Protein AF-A0AAW9BDU0-F1 (afdb_monomer)

Sequence (180 aa):
MISYASYRASVAYLIKLLKSWKCKIYLSFRSLIIICNVFFSLGLVNFNPAMSGEVLTVPMDISNWSFKGNKFECNLMHSKVPMGKFYFRAEPNNQILFISDIRNEGNKWQGVTLISQNAPWDKELYRKVESSLTVTKPSRRFVFRKGAPSLMKAIAGGSWITLVLEGKDASALSEVRIPT

Nearest PDB structures (foldseek):
  2n80-assembly1_B  TM=2.367E-01  e=2.810E-02  Homo sapiens
  1gdf-assembly1_A  TM=2.999E-01  e=1.370E-01  Bos taurus
  1ft3-assembly2_B  TM=2.712E-01  e=9.871E-02  Homo sapiens
  1qvy-assembly3_C  TM=2.731E-01  e=1.228E-01  Homo sapiens
  5h1d-assembly1_A  TM=2.677E-01  e=1.297E-01  Homo sapiens

pLDDT: mean 78.88, std 19.41, range [27.48, 97.81]

Radius of gyration: 25.6 Å; Cα contacts (8 Å, |Δi|>4): 301; chains: 1; bounding box: 66×46×60 Å

Mean predicted aligned error: 14.03 Å

Structure (mmCIF, N/CA/C/O backbone):
data_AF-A0AAW9BDU0-F1
#
_entry.id   AF-A0AAW9BDU0-F1
#
loop_
_atom_site.group_PDB
_atom_site.id
_atom_site.type_symbol
_atom_site.label_atom_id
_atom_site.label_alt_id
_atom_site.label_comp_id
_atom_site.label_asym_id
_atom_site.label_entity_id
_atom_site.label_seq_id
_atom_site.pdbx_PDB_ins_code
_atom_site.Cartn_x
_atom_site.Cartn_y
_atom_site.Cartn_z
_atom_site.occupancy
_atom_site.B_iso_or_equiv
_atom_site.auth_seq_id
_atom_site.auth_comp_id
_atom_site.auth_asym_id
_atom_site.auth_atom_id
_atom_site.pdbx_PDB_model_num
ATOM 1 N N . MET A 1 1 ? 28.203 -30.422 -34.409 1.00 31.03 1 MET A N 1
ATOM 2 C CA . MET A 1 1 ? 27.959 -30.154 -32.977 1.00 31.03 1 MET A CA 1
ATOM 3 C C . MET A 1 1 ? 27.990 -28.643 -32.788 1.00 31.03 1 MET A C 1
ATOM 5 O O . MET A 1 1 ? 29.027 -28.033 -33.007 1.00 31.03 1 MET A O 1
ATOM 9 N N . ILE A 1 2 ? 26.825 -28.034 -32.567 1.00 27.48 2 ILE A N 1
ATOM 10 C CA . ILE A 1 2 ? 26.633 -26.577 -32.546 1.00 27.48 2 ILE A CA 1
ATOM 11 C C . ILE A 1 2 ? 26.803 -26.106 -31.098 1.00 27.48 2 ILE A C 1
ATOM 13 O O . ILE A 1 2 ? 26.004 -26.476 -30.243 1.00 27.48 2 ILE A O 1
ATOM 17 N N . SER A 1 3 ? 27.840 -25.313 -30.820 1.00 28.73 3 SER A N 1
ATOM 18 C CA . SER A 1 3 ? 28.010 -24.654 -29.518 1.00 28.73 3 SER A CA 1
ATOM 19 C C . SER A 1 3 ? 27.351 -23.281 -29.543 1.00 28.73 3 SER A C 1
ATOM 21 O O . SER A 1 3 ? 27.796 -22.386 -30.262 1.00 28.73 3 SER A O 1
ATOM 23 N N . TYR A 1 4 ? 26.308 -23.108 -28.734 1.00 35.16 4 TYR A N 1
ATOM 24 C CA . TYR A 1 4 ? 25.720 -21.802 -28.448 1.00 35.16 4 TYR A CA 1
ATOM 25 C C . TYR A 1 4 ? 26.659 -20.970 -27.563 1.00 35.16 4 TYR A C 1
ATOM 27 O O . TYR A 1 4 ? 27.311 -21.485 -26.653 1.00 35.16 4 TYR A O 1
ATOM 35 N N . ALA A 1 5 ? 26.743 -19.669 -27.845 1.00 39.34 5 ALA A N 1
ATOM 36 C CA . ALA A 1 5 ? 27.556 -18.726 -27.088 1.00 39.34 5 ALA A CA 1
ATOM 37 C C . ALA A 1 5 ? 26.962 -18.509 -25.685 1.00 39.34 5 ALA A C 1
ATOM 39 O O . ALA A 1 5 ? 25.892 -17.926 -25.546 1.00 39.34 5 ALA A O 1
ATOM 40 N N . SER A 1 6 ? 27.670 -18.945 -24.640 1.00 44.56 6 SER A N 1
ATOM 41 C CA . SER A 1 6 ? 27.243 -18.802 -23.238 1.00 44.56 6 SER A CA 1
ATOM 42 C C . SER A 1 6 ? 27.576 -17.439 -22.613 1.00 44.56 6 SER A C 1
ATOM 44 O O . SER A 1 6 ? 27.444 -17.274 -21.403 1.00 44.56 6 SER A O 1
ATOM 46 N N . TYR A 1 7 ? 28.043 -16.461 -23.394 1.00 49.19 7 TYR A N 1
ATOM 47 C CA . TYR A 1 7 ? 28.456 -15.153 -22.881 1.00 49.19 7 TYR A CA 1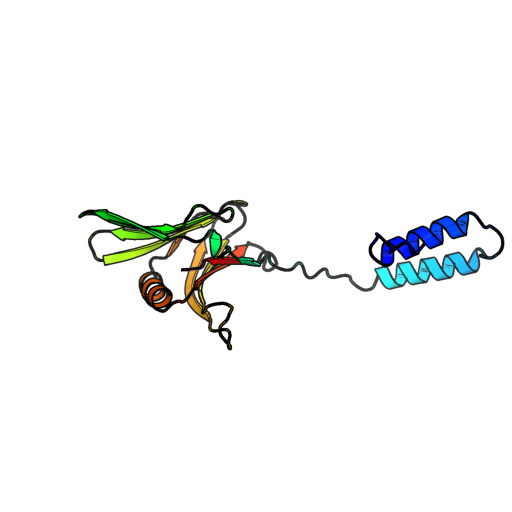
ATOM 48 C C . TYR A 1 7 ? 27.847 -14.021 -23.705 1.00 49.19 7 TYR A C 1
ATOM 50 O O . TYR A 1 7 ? 27.794 -14.096 -24.934 1.00 49.19 7 TYR A O 1
ATOM 58 N N . ARG A 1 8 ? 27.398 -12.963 -23.008 1.00 42.97 8 ARG A N 1
ATOM 59 C CA . ARG A 1 8 ? 26.826 -11.741 -23.598 1.00 42.97 8 ARG A CA 1
ATOM 60 C C . ARG A 1 8 ? 27.725 -11.234 -24.732 1.00 42.97 8 ARG A C 1
ATOM 62 O O . ARG A 1 8 ? 28.947 -11.217 -24.588 1.00 42.97 8 ARG A O 1
ATOM 69 N N . ALA A 1 9 ? 27.112 -10.831 -25.845 1.00 50.50 9 ALA A N 1
ATOM 70 C CA . ALA A 1 9 ? 27.756 -10.627 -27.148 1.00 50.50 9 ALA A CA 1
ATOM 71 C C . ALA A 1 9 ? 29.065 -9.804 -27.125 1.00 50.50 9 ALA A C 1
ATOM 73 O O . ALA A 1 9 ? 30.000 -10.116 -27.861 1.00 50.50 9 ALA A O 1
ATOM 74 N N . SER A 1 10 ? 29.175 -8.806 -26.244 1.00 45.81 10 SER A N 1
ATOM 75 C CA . SER A 1 10 ? 30.376 -7.976 -26.079 1.00 45.81 10 SER A CA 1
ATOM 76 C C . SER A 1 10 ? 31.576 -8.735 -25.493 1.00 45.81 10 SER A C 1
ATOM 78 O O . SER A 1 10 ? 32.711 -8.544 -25.929 1.00 45.81 10 SER A O 1
ATOM 80 N N . VAL A 1 11 ? 31.340 -9.656 -24.556 1.00 47.97 11 VAL A N 1
ATOM 81 C CA . VAL A 1 11 ? 32.389 -10.464 -23.911 1.00 47.97 11 VAL A CA 1
ATOM 82 C C . VAL A 1 11 ? 32.943 -11.506 -24.885 1.00 47.97 11 VAL A C 1
ATOM 84 O O . VAL A 1 11 ? 34.149 -11.741 -24.932 1.00 47.97 11 VAL A O 1
ATOM 87 N N . ALA A 1 12 ? 32.087 -12.073 -25.740 1.00 51.19 12 ALA A N 1
ATOM 88 C CA . ALA A 1 12 ? 32.512 -12.990 -26.796 1.00 51.19 12 ALA A CA 1
ATOM 89 C C . ALA A 1 12 ? 33.448 -12.314 -27.821 1.00 51.19 12 ALA A C 1
ATOM 91 O O . ALA A 1 12 ? 34.377 -12.954 -28.323 1.00 51.19 12 ALA A O 1
ATOM 92 N N . TYR A 1 13 ? 33.243 -11.021 -28.097 1.00 51.72 13 TYR A N 1
ATOM 93 C CA . TYR A 1 13 ? 34.092 -10.240 -29.001 1.00 51.72 13 TYR A CA 1
ATOM 94 C C . TYR A 1 13 ? 35.482 -9.979 -28.399 1.00 51.72 13 TYR A C 1
ATOM 96 O O . TYR A 1 13 ? 36.496 -10.195 -29.063 1.00 51.72 13 TYR A O 1
ATOM 104 N N . LEU A 1 14 ? 35.542 -9.624 -27.111 1.00 52.69 14 LEU A N 1
ATOM 105 C CA . LEU A 1 14 ? 36.794 -9.447 -26.363 1.00 52.69 14 LEU A CA 1
ATOM 106 C C . LEU A 1 14 ? 37.604 -10.748 -26.257 1.00 52.69 14 LEU A C 1
ATOM 108 O O . LEU A 1 14 ? 38.818 -10.746 -26.460 1.00 52.69 14 LEU A O 1
ATOM 112 N N . ILE A 1 15 ? 36.937 -11.879 -26.012 1.00 55.12 15 ILE A N 1
ATOM 113 C CA . ILE A 1 15 ? 37.588 -13.196 -25.949 1.00 55.12 15 ILE A CA 1
ATOM 114 C C . ILE A 1 15 ? 38.153 -13.601 -27.321 1.00 55.12 15 ILE A C 1
ATOM 116 O O . ILE A 1 15 ? 39.247 -14.169 -27.391 1.00 55.12 15 ILE A O 1
ATOM 120 N N . LYS A 1 16 ? 37.452 -13.294 -28.423 1.00 51.44 16 LYS A N 1
ATOM 121 C CA . LYS A 1 16 ? 37.970 -13.515 -29.785 1.00 51.44 16 LYS A CA 1
ATOM 122 C C . LYS A 1 16 ? 39.173 -12.619 -30.100 1.00 51.44 16 LYS A C 1
ATOM 124 O O . LYS A 1 16 ? 40.132 -13.114 -30.686 1.00 51.44 16 LYS A O 1
ATOM 129 N N . LEU A 1 17 ? 39.166 -11.361 -29.657 1.00 52.25 17 LEU A N 1
ATOM 130 C CA . LEU A 1 17 ? 40.304 -10.434 -29.764 1.00 52.25 17 LEU A CA 1
ATOM 131 C C . LEU A 1 17 ? 41.543 -10.952 -29.013 1.00 52.25 17 LEU A C 1
ATOM 133 O O . LEU A 1 17 ? 42.632 -11.002 -29.581 1.00 52.25 17 LEU A O 1
ATOM 137 N N . LEU A 1 18 ? 41.367 -11.436 -27.780 1.00 52.59 18 LEU A N 1
ATOM 138 C CA . LEU A 1 18 ? 42.446 -12.032 -26.981 1.00 52.59 18 LEU A CA 1
ATOM 139 C C . LEU A 1 18 ? 42.981 -13.342 -27.582 1.00 52.59 18 LEU A C 1
ATOM 141 O O . LEU A 1 18 ? 44.186 -13.586 -27.557 1.00 52.59 18 LEU A O 1
ATOM 145 N N . LYS A 1 19 ? 42.114 -14.182 -28.167 1.00 47.88 19 LYS A N 1
ATOM 146 C CA . LYS A 1 19 ? 42.555 -15.381 -28.905 1.00 47.88 19 LYS A CA 1
ATOM 147 C C . LYS A 1 19 ? 43.293 -15.026 -30.200 1.00 47.88 19 LYS A C 1
ATOM 149 O O . LYS A 1 19 ? 44.287 -15.676 -30.510 1.00 47.88 19 LYS A O 1
ATOM 154 N N . SER A 1 20 ? 42.865 -13.981 -30.910 1.00 48.00 20 SER A N 1
ATOM 155 C CA . SER A 1 20 ? 43.541 -13.467 -32.110 1.00 48.00 20 SER A CA 1
ATOM 156 C C . SER A 1 20 ? 44.937 -12.909 -31.811 1.00 48.00 20 SER A C 1
ATOM 158 O O . SER A 1 20 ? 45.801 -12.949 -32.680 1.00 48.00 20 SER A O 1
ATOM 160 N N . TRP A 1 21 ? 45.192 -12.443 -30.586 1.00 49.03 21 TRP A N 1
ATOM 161 C CA . TRP A 1 21 ? 46.502 -11.953 -30.138 1.00 49.03 21 TRP A CA 1
ATOM 162 C C . TRP A 1 21 ? 47.595 -13.031 -30.091 1.00 49.03 21 TRP A C 1
ATOM 164 O O . TRP A 1 21 ? 48.778 -12.708 -30.190 1.00 49.03 21 TRP A O 1
ATOM 174 N N . LYS A 1 22 ? 47.224 -14.317 -29.989 1.00 47.72 22 LYS A N 1
ATOM 175 C CA . LYS A 1 22 ? 48.188 -15.425 -30.099 1.00 47.72 22 LYS A CA 1
ATOM 176 C C . LYS A 1 22 ? 48.661 -15.669 -31.538 1.00 47.72 22 LYS A C 1
ATOM 178 O O . LYS A 1 22 ? 49.736 -16.233 -31.721 1.00 47.72 22 LYS A O 1
ATOM 183 N N . CYS A 1 23 ? 47.925 -15.197 -32.544 1.00 47.72 23 CYS A N 1
ATOM 184 C CA . CYS A 1 23 ? 48.361 -15.183 -33.938 1.00 47.72 23 CYS A CA 1
ATOM 185 C C . CYS A 1 23 ? 48.992 -13.822 -34.256 1.00 47.72 23 CYS A C 1
ATOM 187 O O . CYS A 1 23 ? 48.376 -12.946 -34.860 1.00 47.72 23 CYS A O 1
ATOM 189 N N . LYS A 1 24 ? 50.253 -13.636 -33.848 1.00 50.81 24 LYS A N 1
ATOM 190 C CA . LYS A 1 24 ? 51.116 -12.616 -34.462 1.00 50.81 24 LYS A CA 1
ATOM 191 C C . LYS A 1 24 ? 51.107 -12.875 -35.968 1.00 50.81 24 LYS A C 1
ATOM 193 O O . LYS A 1 24 ? 51.478 -13.977 -36.329 1.00 50.81 24 LYS A O 1
ATOM 198 N N . ILE A 1 25 ? 50.675 -11.918 -36.793 1.00 51.62 25 ILE A N 1
ATOM 199 C CA . ILE A 1 25 ? 51.272 -11.574 -38.106 1.00 51.62 25 ILE A CA 1
ATOM 200 C C . ILE A 1 25 ? 50.628 -10.282 -38.682 1.00 51.62 25 ILE A C 1
ATOM 202 O O . ILE A 1 25 ? 51.322 -9.564 -39.387 1.00 51.62 25 ILE A O 1
ATOM 206 N N . TYR A 1 26 ? 49.393 -9.870 -38.337 1.00 49.75 26 TYR A N 1
ATOM 207 C CA . TYR A 1 26 ? 48.752 -8.722 -39.032 1.00 49.75 26 TYR A CA 1
ATOM 208 C C . TYR A 1 26 ? 48.044 -7.668 -38.159 1.00 49.75 26 TYR A C 1
ATOM 210 O O . TYR A 1 26 ? 46.943 -7.234 -38.484 1.00 49.75 26 TYR A O 1
ATOM 218 N N . LEU A 1 27 ? 48.670 -7.169 -37.091 1.00 47.47 27 LEU A N 1
ATOM 219 C CA . LEU A 1 27 ? 48.287 -5.850 -36.563 1.00 47.47 27 LEU A CA 1
ATOM 220 C C . LEU A 1 27 ? 49.527 -4.973 -36.430 1.00 47.47 27 LEU A C 1
ATOM 222 O O . LEU A 1 27 ? 50.350 -5.160 -35.537 1.00 47.47 27 LEU A O 1
ATOM 226 N N . SER A 1 28 ? 49.669 -4.010 -37.342 1.00 56.66 28 SER A N 1
ATOM 227 C CA . SER A 1 28 ? 50.691 -2.976 -37.212 1.00 56.66 28 SER A CA 1
ATOM 228 C C . SER A 1 28 ? 50.370 -2.106 -35.995 1.00 56.66 28 SER A C 1
ATOM 230 O O . SER A 1 28 ? 49.202 -1.825 -35.713 1.00 56.66 28 SER A O 1
ATOM 232 N N . PHE A 1 29 ? 51.396 -1.639 -35.283 1.00 54.91 29 PHE A N 1
ATOM 233 C CA . PHE A 1 29 ? 51.256 -0.781 -34.097 1.00 54.91 29 PHE A CA 1
ATOM 234 C C . PHE A 1 29 ? 50.331 0.431 -34.344 1.00 54.91 29 PHE A C 1
ATOM 236 O O . PHE A 1 29 ? 49.559 0.832 -33.477 1.00 54.91 29 PHE A O 1
ATOM 243 N N . ARG A 1 30 ? 50.316 0.939 -35.585 1.00 55.44 30 ARG A N 1
ATOM 244 C CA . ARG A 1 30 ? 49.437 2.020 -36.054 1.00 55.44 30 ARG A CA 1
ATOM 245 C C . ARG A 1 30 ? 47.949 1.644 -36.033 1.00 55.44 30 ARG A C 1
ATOM 247 O O . ARG A 1 30 ? 47.132 2.446 -35.599 1.00 55.44 30 ARG A O 1
ATOM 254 N N . SER A 1 31 ? 47.598 0.426 -36.452 1.00 56.59 31 SER A N 1
ATOM 255 C CA . SER A 1 31 ? 46.214 -0.078 -36.408 1.00 56.59 31 SER A CA 1
ATOM 256 C C . SER A 1 31 ? 45.707 -0.280 -34.976 1.00 56.59 31 SER A C 1
ATOM 258 O O . SER A 1 31 ? 44.541 -0.024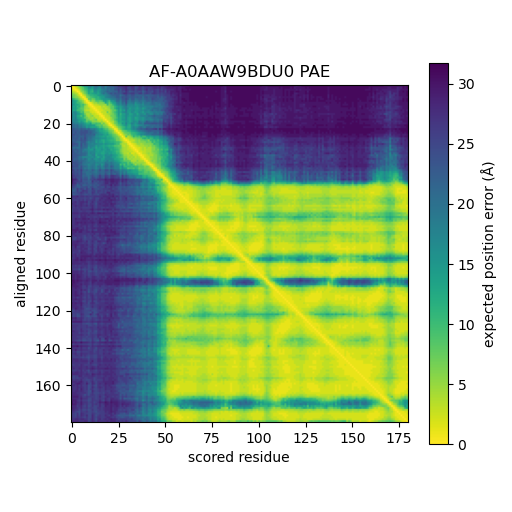 -34.687 1.00 56.59 31 SER A O 1
ATOM 260 N N . LEU A 1 32 ? 46.606 -0.652 -34.061 1.00 55.88 32 LEU A N 1
ATOM 261 C CA . LEU A 1 32 ? 4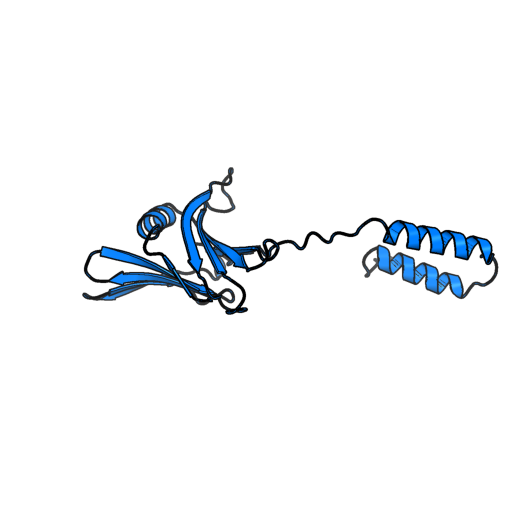6.293 -0.846 -32.648 1.00 55.88 32 LEU A CA 1
ATOM 262 C C . LEU A 1 32 ? 46.012 0.492 -31.942 1.00 55.88 32 LEU A C 1
ATOM 264 O O . LEU A 1 32 ? 45.058 0.588 -31.176 1.00 55.88 32 LEU A O 1
ATOM 268 N N . ILE A 1 33 ? 46.771 1.545 -32.274 1.00 61.97 33 ILE A N 1
ATOM 269 C CA . ILE A 1 33 ? 46.515 2.917 -31.804 1.00 61.97 33 ILE A CA 1
ATOM 270 C C . ILE A 1 33 ? 45.157 3.427 -32.298 1.00 61.97 33 ILE A C 1
ATOM 272 O O . ILE A 1 33 ? 44.421 4.032 -31.525 1.00 61.97 33 ILE A O 1
ATOM 276 N N . ILE A 1 34 ? 44.798 3.165 -33.560 1.00 61.84 34 ILE A N 1
ATOM 277 C CA . ILE A 1 34 ? 43.507 3.597 -34.120 1.00 61.84 34 ILE A CA 1
ATOM 278 C C . ILE A 1 34 ? 42.350 2.925 -33.377 1.00 61.84 34 ILE A C 1
ATOM 280 O O . ILE A 1 34 ? 41.424 3.609 -32.956 1.00 61.84 34 ILE A O 1
ATOM 284 N N . ILE A 1 35 ? 42.417 1.609 -33.153 1.00 63.78 35 ILE A N 1
ATOM 285 C CA . ILE A 1 35 ? 41.369 0.879 -32.426 1.00 63.78 35 ILE A CA 1
ATOM 286 C C . ILE A 1 35 ? 41.274 1.378 -30.978 1.00 63.78 35 ILE A C 1
ATOM 288 O O . ILE A 1 35 ? 40.173 1.664 -30.510 1.00 63.78 35 ILE A O 1
ATOM 292 N N . CYS A 1 36 ? 42.405 1.558 -30.288 1.00 62.25 36 CYS A N 1
ATOM 293 C CA . CYS A 1 36 ? 42.415 2.119 -28.937 1.00 62.25 36 CYS A CA 1
ATOM 294 C C . CYS A 1 36 ? 41.821 3.532 -28.897 1.00 62.25 36 CYS A C 1
ATOM 296 O O . CYS A 1 36 ? 41.002 3.797 -28.026 1.00 62.25 36 CYS A O 1
ATOM 298 N N . ASN A 1 37 ? 42.150 4.406 -29.853 1.00 60.53 37 ASN A N 1
ATOM 299 C CA . ASN A 1 37 ? 41.594 5.759 -29.938 1.00 60.53 37 ASN A CA 1
ATOM 300 C C . ASN A 1 37 ? 40.100 5.766 -30.276 1.00 60.53 37 ASN A C 1
ATOM 302 O O . ASN A 1 37 ? 39.382 6.630 -29.782 1.00 60.53 37 ASN A O 1
ATOM 306 N N . VAL A 1 38 ? 39.600 4.806 -31.060 1.00 63.91 38 VAL A N 1
ATOM 307 C CA . VAL A 1 38 ? 38.158 4.648 -31.323 1.00 63.91 38 VAL A CA 1
ATOM 308 C C . VAL A 1 38 ? 37.424 4.187 -30.060 1.00 63.91 38 VAL A C 1
ATOM 310 O O . VAL A 1 38 ? 36.371 4.725 -29.738 1.00 63.91 38 VAL A O 1
ATOM 313 N N . PHE A 1 39 ? 37.994 3.261 -29.283 1.00 62.31 39 PHE A N 1
ATOM 314 C CA . PHE A 1 39 ? 37.414 2.856 -27.996 1.00 62.31 39 PHE A CA 1
ATOM 315 C C . PHE A 1 39 ? 37.505 3.957 -26.930 1.00 62.31 39 PHE A C 1
ATOM 317 O O . PHE A 1 39 ? 36.553 4.145 -26.176 1.00 62.31 39 PHE A O 1
ATOM 324 N N . PHE A 1 40 ? 38.602 4.722 -26.893 1.00 60.41 40 PHE A N 1
ATOM 325 C CA . PHE A 1 40 ? 38.748 5.876 -25.999 1.00 60.41 40 PHE A CA 1
ATOM 326 C C . PHE A 1 40 ? 37.780 7.005 -26.373 1.00 60.41 40 PHE A C 1
ATOM 328 O O . PHE A 1 40 ? 37.187 7.618 -25.491 1.00 60.41 40 PHE A O 1
ATOM 335 N N . SER A 1 41 ? 37.564 7.250 -27.669 1.00 58.31 41 SER A N 1
ATOM 336 C CA . SER A 1 41 ? 36.607 8.262 -28.135 1.00 58.31 41 SER A CA 1
ATOM 337 C C . SER A 1 41 ? 35.147 7.825 -27.968 1.00 58.31 41 SER A C 1
ATOM 339 O O . SER A 1 41 ? 34.323 8.666 -27.622 1.00 58.31 41 SER A O 1
ATOM 341 N N . LEU A 1 42 ? 34.820 6.528 -28.075 1.00 57.06 42 LEU A N 1
ATOM 342 C CA . LEU A 1 42 ? 33.504 6.011 -27.664 1.00 57.06 42 LEU A CA 1
ATOM 343 C C . LEU A 1 42 ? 33.292 6.065 -26.141 1.00 57.06 42 LEU A C 1
ATOM 345 O O . LEU A 1 42 ? 32.168 6.278 -25.698 1.00 57.06 42 LEU A O 1
ATOM 349 N N . GLY A 1 43 ? 34.348 5.899 -25.338 1.00 56.47 43 GLY A N 1
ATOM 350 C CA . GLY A 1 43 ? 34.287 6.023 -23.875 1.00 56.47 43 GLY A CA 1
ATOM 351 C C . GLY A 1 43 ? 34.069 7.457 -23.374 1.00 56.47 43 GLY A C 1
ATOM 352 O O . GLY A 1 43 ? 33.590 7.643 -22.259 1.00 56.47 43 GLY A O 1
ATOM 353 N N . LEU A 1 44 ? 34.379 8.463 -24.201 1.00 54.97 44 LEU A N 1
ATOM 354 C CA . LEU A 1 44 ? 34.131 9.887 -23.931 1.00 54.97 44 LEU A CA 1
ATOM 355 C C . LEU A 1 44 ? 32.714 10.343 -24.310 1.00 54.97 44 LEU A C 1
ATOM 357 O O . LEU A 1 44 ? 32.329 11.471 -23.999 1.00 54.97 44 LEU A O 1
ATOM 361 N N . VAL A 1 45 ? 31.913 9.486 -24.953 1.00 59.28 45 VAL A N 1
ATOM 362 C CA . VAL A 1 45 ? 30.478 9.740 -25.100 1.00 59.28 45 VAL A CA 1
ATOM 363 C C . VAL A 1 45 ? 29.863 9.505 -23.730 1.00 59.28 45 VAL A C 1
ATOM 365 O O . VAL A 1 45 ? 29.630 8.359 -23.366 1.00 59.28 45 VAL A O 1
ATOM 368 N N . ASN A 1 46 ? 29.688 10.594 -22.970 1.00 48.91 46 ASN A N 1
ATOM 369 C CA . ASN A 1 46 ? 29.088 10.667 -21.635 1.00 48.91 46 ASN A CA 1
ATOM 370 C C . ASN A 1 46 ? 28.091 9.530 -21.385 1.00 48.91 46 ASN A C 1
ATOM 372 O O . ASN A 1 46 ? 26.895 9.654 -21.661 1.00 48.91 46 ASN A O 1
ATOM 376 N N . PHE A 1 47 ? 28.594 8.414 -20.855 1.00 52.47 47 PHE A N 1
ATOM 377 C CA . PHE A 1 47 ? 27.757 7.352 -20.340 1.00 52.47 47 PHE A CA 1
ATOM 378 C C . PHE A 1 47 ? 27.180 7.940 -19.060 1.00 52.47 47 PHE A C 1
ATOM 380 O O . PHE A 1 47 ? 27.794 7.875 -18.002 1.00 52.47 47 PHE A O 1
ATOM 387 N N . ASN A 1 48 ? 26.041 8.614 -19.177 1.00 49.38 48 ASN A N 1
ATOM 388 C CA . ASN A 1 48 ? 25.173 8.871 -18.046 1.00 49.38 48 ASN A CA 1
ATOM 389 C C . ASN A 1 48 ? 24.383 7.578 -17.860 1.00 49.38 48 ASN A C 1
ATOM 391 O O . ASN A 1 48 ? 23.384 7.397 -18.563 1.00 49.38 48 ASN A O 1
ATOM 395 N N . PRO A 1 49 ? 24.801 6.635 -16.987 1.00 55.31 49 PRO A N 1
ATOM 396 C CA . PRO A 1 49 ? 23.889 5.588 -16.585 1.00 55.31 49 PRO A CA 1
ATOM 397 C C . PRO A 1 49 ? 22.707 6.298 -15.929 1.00 55.31 49 PRO A C 1
ATOM 399 O O . PRO A 1 49 ? 22.813 6.811 -14.816 1.00 55.31 49 PRO A O 1
ATOM 402 N N . ALA A 1 50 ? 21.581 6.370 -16.636 1.00 49.84 50 ALA A N 1
ATOM 403 C CA . ALA A 1 50 ? 20.313 6.647 -15.998 1.00 49.84 50 ALA A CA 1
ATOM 404 C C . ALA A 1 50 ? 20.092 5.491 -15.018 1.00 49.84 50 ALA A C 1
ATOM 406 O O . ALA A 1 50 ? 19.727 4.384 -15.413 1.00 49.84 50 ALA A O 1
ATOM 407 N N . MET A 1 51 ? 20.438 5.711 -13.750 1.00 55.06 51 MET A N 1
ATOM 408 C CA . MET A 1 51 ? 20.160 4.746 -12.699 1.00 55.06 51 MET A CA 1
ATOM 409 C C . MET A 1 51 ? 18.645 4.708 -12.525 1.00 55.06 51 MET A C 1
ATOM 411 O O . MET A 1 51 ? 18.019 5.696 -12.149 1.00 55.06 51 MET A O 1
ATOM 415 N N . SER A 1 52 ? 18.064 3.578 -12.917 1.00 58.38 52 SER A N 1
ATOM 416 C CA . SER A 1 52 ? 16.628 3.340 -12.913 1.00 58.38 52 SER A CA 1
ATOM 417 C C . SER A 1 52 ? 16.184 2.951 -11.508 1.00 58.38 52 SER A C 1
ATOM 419 O O . SER A 1 52 ? 16.794 2.092 -10.872 1.00 58.38 52 SER A O 1
ATOM 421 N N . GLY A 1 53 ? 15.117 3.593 -11.042 1.00 68.75 53 GLY A N 1
ATOM 422 C CA . GLY A 1 53 ? 14.431 3.202 -9.823 1.00 68.75 53 GLY A CA 1
ATOM 423 C C . GLY A 1 53 ? 13.923 1.763 -9.873 1.00 68.75 53 GLY A C 1
ATOM 424 O O . GLY A 1 53 ? 13.478 1.293 -10.920 1.00 68.75 53 GLY A O 1
ATOM 425 N N . GLU A 1 54 ? 13.983 1.056 -8.746 1.00 82.12 54 GLU A N 1
ATOM 426 C CA . GLU A 1 54 ? 13.509 -0.328 -8.667 1.00 82.12 54 GLU A CA 1
ATOM 427 C C . GLU A 1 54 ? 11.988 -0.369 -8.469 1.00 82.12 54 GLU A C 1
ATOM 429 O O . GLU A 1 54 ? 11.460 0.259 -7.551 1.00 82.12 54 GLU A O 1
ATOM 434 N N . VAL A 1 55 ? 11.287 -1.130 -9.315 1.00 88.75 55 VAL A N 1
ATOM 435 C CA . VAL A 1 55 ? 9.854 -1.415 -9.168 1.00 88.75 55 VAL A CA 1
ATOM 436 C C . VAL A 1 55 ? 9.693 -2.829 -8.620 1.00 88.75 55 VAL A C 1
ATOM 438 O O . VAL A 1 55 ? 9.845 -3.816 -9.337 1.00 88.75 55 VAL A O 1
ATOM 441 N N . LEU A 1 56 ? 9.356 -2.924 -7.340 1.00 89.25 56 LEU A N 1
ATOM 442 C CA . LEU A 1 56 ? 9.108 -4.168 -6.628 1.00 89.25 56 LEU A CA 1
ATOM 443 C C . LEU A 1 56 ? 7.613 -4.467 -6.624 1.00 89.25 56 LEU A C 1
ATOM 445 O O . LEU A 1 56 ? 6.819 -3.744 -6.029 1.00 89.25 56 LEU A O 1
ATOM 449 N N . THR A 1 57 ? 7.216 -5.559 -7.266 1.00 92.12 57 THR A N 1
ATOM 450 C CA . THR A 1 57 ? 5.823 -6.016 -7.252 1.00 92.12 57 THR A CA 1
ATOM 451 C C . THR A 1 57 ? 5.707 -7.252 -6.380 1.00 92.12 57 THR A C 1
ATOM 453 O O . THR A 1 57 ? 6.423 -8.227 -6.603 1.00 92.12 57 THR A O 1
ATOM 456 N N . VAL A 1 58 ? 4.819 -7.214 -5.387 1.00 92.38 58 VAL A N 1
ATOM 457 C CA . VAL A 1 58 ? 4.478 -8.393 -4.593 1.00 92.38 58 VAL A CA 1
ATOM 458 C C . VAL A 1 58 ? 3.700 -9.370 -5.482 1.00 92.38 58 VAL A C 1
ATOM 460 O O . VAL A 1 58 ? 2.662 -8.991 -6.029 1.00 92.38 58 VAL A O 1
ATOM 463 N N . PRO A 1 59 ? 4.169 -10.618 -5.629 1.00 91.31 59 PRO A N 1
ATOM 464 C CA . PRO A 1 59 ? 3.451 -11.640 -6.377 1.00 91.31 59 PRO A CA 1
ATOM 465 C C . PRO A 1 59 ? 2.088 -11.988 -5.748 1.00 91.31 59 PRO A C 1
ATOM 467 O O . PRO A 1 59 ? 1.950 -12.053 -4.525 1.00 91.31 59 PRO A O 1
ATOM 470 N N . MET A 1 60 ? 1.071 -12.209 -6.588 1.00 91.81 60 MET A N 1
ATOM 471 C CA . MET A 1 60 ? -0.304 -12.529 -6.163 1.00 91.81 60 MET A CA 1
ATOM 472 C C . MET A 1 60 ? -0.4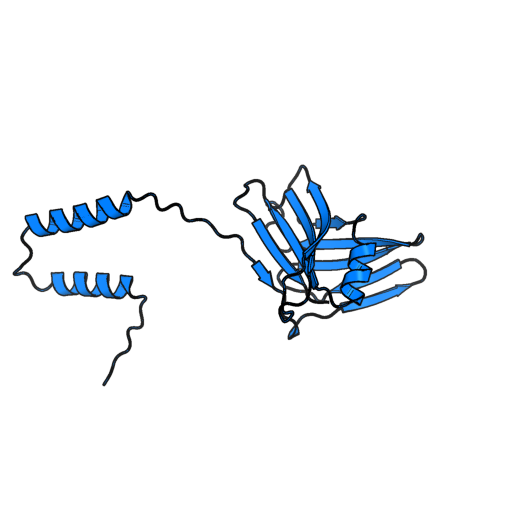02 -13.829 -5.354 1.00 91.81 60 MET A C 1
ATOM 474 O O . MET A 1 60 ? -1.195 -13.911 -4.427 1.00 91.81 60 MET A O 1
ATOM 478 N N . ASP A 1 61 ? 0.411 -14.828 -5.688 1.00 91.75 61 ASP A N 1
ATOM 479 C CA . ASP A 1 61 ? 0.466 -16.151 -5.052 1.00 91.75 61 ASP A CA 1
ATOM 480 C C . ASP A 1 61 ? 0.896 -16.101 -3.580 1.00 91.75 61 ASP A C 1
ATOM 482 O O . ASP A 1 61 ? 0.495 -16.955 -2.790 1.00 91.75 61 ASP A O 1
ATOM 486 N N . ILE A 1 62 ? 1.673 -15.085 -3.195 1.00 90.50 62 ILE A N 1
ATOM 487 C CA . ILE A 1 62 ? 2.089 -14.862 -1.803 1.00 90.50 62 ILE A CA 1
ATOM 488 C C . ILE A 1 62 ? 1.331 -13.712 -1.128 1.00 90.50 62 ILE A C 1
ATOM 490 O O . ILE A 1 62 ? 1.556 -13.440 0.057 1.00 90.50 62 ILE A O 1
ATOM 494 N N . SER A 1 63 ? 0.456 -13.019 -1.862 1.00 91.81 63 SER A N 1
ATOM 495 C CA . SER A 1 63 ? -0.331 -11.896 -1.359 1.00 91.81 63 SER A CA 1
ATOM 496 C C . SER A 1 63 ? -1.579 -12.404 -0.647 1.00 91.81 63 SER A C 1
ATOM 498 O O . SER A 1 63 ? -2.424 -13.060 -1.246 1.00 91.81 63 SER A O 1
ATOM 500 N N . ASN A 1 64 ? -1.709 -12.101 0.642 1.00 94.50 64 ASN A N 1
ATOM 501 C CA . ASN A 1 64 ? -2.913 -12.429 1.397 1.00 94.50 64 ASN A CA 1
ATOM 502 C C . ASN A 1 64 ? -3.182 -11.356 2.454 1.00 94.50 64 ASN A C 1
ATOM 504 O O . ASN A 1 64 ? -2.242 -10.809 3.030 1.00 94.50 64 ASN A O 1
ATOM 508 N N . TRP A 1 65 ? -4.452 -11.085 2.739 1.00 95.19 65 TRP A N 1
ATOM 509 C CA . TRP A 1 65 ? -4.879 -10.122 3.748 1.00 95.19 65 TRP A CA 1
ATOM 510 C C . TRP A 1 65 ? -5.659 -10.826 4.854 1.00 95.19 65 TRP A C 1
ATOM 512 O O . TRP A 1 65 ? -6.593 -11.583 4.611 1.00 95.19 65 TRP A O 1
ATOM 522 N N . SER A 1 66 ? -5.271 -10.566 6.099 1.00 96.06 66 SER A N 1
ATOM 523 C CA . SER A 1 66 ? -5.878 -11.158 7.289 1.00 96.06 66 SER A CA 1
ATOM 524 C C . SER A 1 66 ? -6.503 -10.078 8.159 1.00 96.06 66 SER A C 1
ATOM 526 O O . SER A 1 66 ? -5.856 -9.094 8.522 1.00 96.06 66 SER A O 1
ATOM 528 N N . PHE A 1 67 ? -7.780 -10.252 8.487 1.00 95.06 67 PHE A N 1
ATOM 529 C CA . PHE A 1 67 ? -8.503 -9.345 9.366 1.00 95.06 67 PHE A CA 1
ATOM 530 C C . PHE A 1 67 ? -8.483 -9.854 10.809 1.00 95.06 67 PHE A C 1
ATOM 532 O O . PHE A 1 67 ? -8.748 -11.026 11.074 1.00 95.06 67 PHE A O 1
ATOM 539 N N . LYS A 1 68 ? -8.211 -8.955 11.755 1.00 94.25 68 LYS A N 1
ATOM 540 C CA . LYS A 1 68 ? -8.332 -9.198 13.193 1.00 94.25 68 LYS A CA 1
ATOM 541 C C . LYS A 1 68 ? -8.878 -7.947 13.865 1.00 94.25 68 LYS A C 1
ATOM 543 O O . LYS A 1 68 ? -8.239 -6.899 13.818 1.00 94.25 68 LYS A O 1
ATOM 548 N N . GLY A 1 69 ? -10.025 -8.062 14.527 1.00 91.19 69 GLY A N 1
ATOM 549 C CA . GLY A 1 69 ? -10.660 -6.937 15.209 1.00 91.19 69 GLY A CA 1
ATOM 550 C C . GLY A 1 69 ? -11.250 -7.303 16.564 1.00 91.19 69 GLY A C 1
ATOM 551 O O . GLY A 1 69 ? -11.572 -8.460 16.830 1.00 91.19 69 GLY A O 1
ATOM 552 N N . ASN A 1 70 ? -11.375 -6.300 17.424 1.00 90.69 70 ASN A N 1
ATOM 553 C CA . ASN A 1 70 ? -12.104 -6.344 18.686 1.00 90.69 70 ASN A CA 1
ATOM 554 C C . ASN A 1 70 ? -12.885 -5.024 18.872 1.00 90.69 70 ASN A C 1
ATOM 556 O O . ASN A 1 70 ? -12.981 -4.216 17.952 1.00 90.69 70 ASN A O 1
ATOM 560 N N . LYS A 1 71 ? -13.458 -4.792 20.061 1.00 85.75 71 LYS A N 1
ATOM 561 C CA . LYS A 1 71 ? -14.243 -3.575 20.355 1.00 85.75 71 LYS A CA 1
ATOM 562 C C . LYS A 1 71 ? -13.431 -2.269 20.308 1.00 85.75 71 LYS A C 1
ATOM 564 O O . LYS A 1 71 ? -14.027 -1.201 20.234 1.00 85.75 71 LYS A O 1
ATOM 569 N N . PHE A 1 72 ? -12.106 -2.352 20.392 1.00 87.44 72 PHE A N 1
ATOM 570 C CA . PHE A 1 72 ? -11.204 -1.209 20.516 1.00 87.44 72 PHE A CA 1
ATOM 571 C C . PHE A 1 72 ? -10.306 -1.007 19.298 1.00 87.44 72 PHE A C 1
ATOM 573 O O . PHE A 1 72 ? -9.799 0.087 19.101 1.00 87.44 72 PHE A O 1
ATOM 580 N N . GLU A 1 73 ? -10.080 -2.027 18.478 1.00 91.19 73 GLU A N 1
ATOM 581 C CA . GLU A 1 73 ? -9.256 -1.889 17.285 1.00 91.19 73 GLU A CA 1
ATOM 582 C C . GLU A 1 73 ? -9.618 -2.905 16.208 1.00 91.19 73 GLU A C 1
ATOM 584 O O . GLU A 1 73 ? -9.951 -4.055 16.492 1.00 91.19 73 GLU A O 1
ATOM 589 N N . CYS A 1 74 ? -9.480 -2.480 14.956 1.00 93.38 74 CYS A N 1
ATOM 590 C CA . CYS A 1 74 ? -9.573 -3.329 13.777 1.00 93.38 74 CYS A CA 1
ATOM 591 C C . CYS A 1 74 ? -8.259 -3.250 13.004 1.00 93.38 74 CYS A C 1
ATOM 593 O O . CYS A 1 74 ? -7.799 -2.159 12.675 1.00 93.38 74 CYS A O 1
ATOM 595 N N . ASN A 1 75 ? -7.677 -4.401 12.681 1.00 95.25 75 ASN A N 1
ATOM 596 C CA . ASN A 1 75 ? -6.445 -4.512 11.914 1.00 95.25 75 ASN A CA 1
ATOM 597 C C . ASN A 1 75 ? -6.688 -5.373 10.670 1.00 95.25 75 ASN A C 1
ATOM 599 O O . ASN A 1 75 ? -7.201 -6.485 10.774 1.00 95.25 75 ASN A O 1
ATOM 603 N N . LEU A 1 76 ? -6.289 -4.873 9.502 1.00 96.12 76 LEU A N 1
ATOM 604 C CA . LEU A 1 76 ? -6.257 -5.627 8.249 1.00 96.12 76 LEU A CA 1
ATOM 605 C C . LEU A 1 76 ? -4.798 -5.718 7.806 1.00 96.12 76 LEU A C 1
ATOM 607 O O . LEU A 1 76 ? -4.215 -4.721 7.387 1.00 96.12 76 LEU A O 1
ATOM 611 N N . MET A 1 77 ? -4.190 -6.888 7.967 1.00 96.56 77 MET A N 1
ATOM 612 C CA . MET A 1 77 ? -2.753 -7.095 7.811 1.00 96.56 77 MET A CA 1
ATOM 613 C C . MET A 1 77 ? -2.438 -7.886 6.550 1.00 96.56 77 MET A C 1
ATOM 615 O O . MET A 1 77 ? -2.965 -8.984 6.367 1.00 96.56 77 MET A O 1
ATOM 619 N N . HIS A 1 78 ? -1.533 -7.359 5.731 1.00 96.25 78 HIS A N 1
ATOM 620 C CA . HIS A 1 78 ? -0.969 -8.076 4.595 1.00 96.25 78 HIS A CA 1
ATOM 621 C C . HIS A 1 78 ? 0.029 -9.149 5.054 1.00 96.25 78 HIS A C 1
ATOM 623 O O . HIS A 1 78 ? 0.656 -9.029 6.116 1.00 96.25 78 HIS A O 1
ATOM 629 N N . SER A 1 79 ? 0.175 -10.203 4.254 1.00 92.69 79 SER A N 1
ATOM 630 C CA . SER A 1 79 ? 1.143 -11.272 4.462 1.00 92.69 79 SER A CA 1
ATOM 631 C C . SER A 1 79 ? 2.566 -10.717 4.566 1.00 92.69 79 SER A C 1
ATOM 633 O O . SER A 1 79 ? 2.925 -9.662 4.044 1.00 92.69 79 SER A O 1
ATOM 635 N N . LYS A 1 80 ? 3.426 -11.421 5.305 1.00 88.56 80 LYS A N 1
ATOM 636 C CA . LYS A 1 80 ? 4.809 -10.980 5.483 1.00 88.56 80 LYS A CA 1
ATOM 637 C C . LYS A 1 80 ? 5.574 -11.173 4.174 1.00 88.56 80 LYS A C 1
ATOM 639 O O . LYS A 1 80 ? 5.912 -12.300 3.828 1.00 88.56 80 LYS A O 1
ATOM 644 N N . VAL A 1 81 ? 5.919 -10.074 3.515 1.00 90.94 81 VAL A N 1
ATOM 645 C CA . VAL A 1 81 ? 6.687 -10.077 2.264 1.00 90.94 81 VAL A CA 1
ATOM 646 C C . VAL A 1 81 ? 8.119 -9.567 2.469 1.00 90.94 81 VAL A C 1
ATOM 648 O O . VAL A 1 81 ? 8.415 -8.914 3.478 1.00 90.94 81 VAL A O 1
ATOM 651 N N . PRO A 1 82 ? 9.052 -9.854 1.540 1.00 88.19 82 PRO A N 1
ATOM 652 C CA . PRO A 1 82 ? 10.422 -9.347 1.621 1.00 88.19 82 PRO A CA 1
ATOM 653 C C . PRO A 1 82 ? 10.505 -7.817 1.689 1.00 88.19 82 PRO A C 1
ATOM 655 O O . PRO A 1 82 ? 11.377 -7.300 2.379 1.00 88.19 82 PRO A O 1
ATOM 658 N N . MET A 1 83 ? 9.576 -7.118 1.032 1.00 88.56 83 MET A N 1
ATOM 659 C 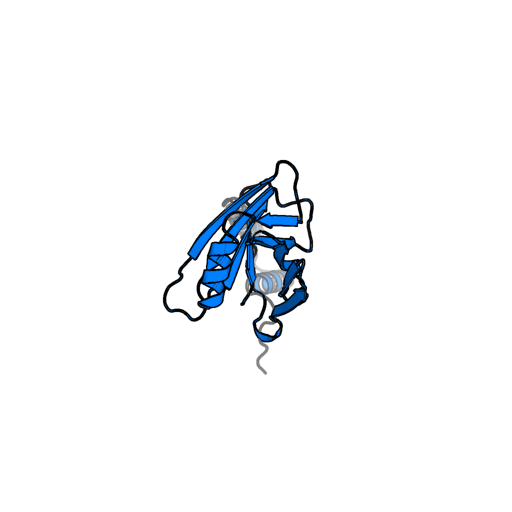CA . MET A 1 83 ? 9.556 -5.659 0.887 1.00 88.56 83 MET A CA 1
ATOM 660 C C . MET A 1 83 ? 9.173 -4.918 2.173 1.00 88.56 83 MET A C 1
ATOM 662 O O . MET A 1 83 ? 9.502 -3.745 2.330 1.00 88.56 83 MET A O 1
ATOM 666 N N . GLY A 1 84 ? 8.477 -5.568 3.109 1.00 91.50 84 GLY A N 1
ATOM 667 C CA . GLY A 1 84 ? 7.966 -4.874 4.283 1.00 91.50 84 GLY A CA 1
ATOM 668 C C . GLY A 1 84 ? 6.761 -5.526 4.937 1.00 91.50 84 GLY A C 1
ATOM 669 O O . GLY A 1 84 ? 6.441 -6.692 4.705 1.00 91.50 84 GLY A O 1
ATOM 670 N N . LYS A 1 85 ? 6.110 -4.744 5.795 1.00 94.12 85 LYS A N 1
ATOM 671 C CA . LYS A 1 85 ? 4.807 -5.049 6.383 1.00 94.12 85 LYS A CA 1
ATOM 672 C C . LYS A 1 85 ? 3.848 -3.914 6.059 1.00 94.12 85 LYS A C 1
ATOM 674 O O . LYS A 1 85 ? 4.189 -2.747 6.245 1.00 94.12 85 LYS A O 1
ATOM 679 N N . PHE A 1 86 ? 2.647 -4.272 5.632 1.00 95.81 86 PHE A N 1
ATOM 680 C CA . PHE A 1 86 ? 1.616 -3.327 5.221 1.00 95.81 86 PHE A CA 1
ATOM 681 C C . PHE A 1 86 ? 0.321 -3.690 5.927 1.00 95.81 86 PHE A C 1
ATOM 683 O O . PHE A 1 86 ? -0.053 -4.862 5.973 1.00 95.81 86 PHE A O 1
ATOM 690 N N . TYR A 1 87 ? -0.333 -2.715 6.545 1.00 96.81 87 TYR A N 1
ATOM 691 C CA . TYR A 1 87 ? -1.569 -2.980 7.265 1.00 96.81 87 TYR A CA 1
ATOM 692 C C . TYR A 1 87 ? -2.414 -1.727 7.423 1.00 96.81 87 TYR A C 1
ATOM 694 O O . TYR A 1 87 ? -1.901 -0.612 7.543 1.00 96.81 87 TYR A O 1
ATOM 702 N N . PHE A 1 88 ? -3.724 -1.933 7.474 1.00 96.75 88 PHE A N 1
ATOM 703 C CA . PHE A 1 88 ? -4.651 -0.929 7.957 1.00 96.75 88 PHE A CA 1
ATOM 704 C C . PHE A 1 88 ? -4.917 -1.138 9.438 1.00 96.75 88 PHE A C 1
ATOM 706 O O . PHE A 1 88 ? -5.019 -2.274 9.906 1.00 96.75 88 PHE A O 1
ATOM 713 N N . ARG A 1 89 ? -5.058 -0.031 10.160 1.00 95.62 89 ARG A N 1
ATOM 714 C CA . ARG A 1 89 ? -5.450 -0.007 11.566 1.00 95.62 89 ARG A CA 1
ATOM 715 C C . ARG A 1 89 ? -6.548 1.022 11.757 1.00 95.62 89 ARG A C 1
ATOM 717 O O . ARG A 1 89 ? -6.411 2.145 11.285 1.00 95.62 89 ARG A O 1
ATOM 724 N N . ALA A 1 90 ? -7.610 0.650 12.450 1.00 93.94 90 ALA A N 1
ATOM 725 C CA . ALA A 1 90 ? -8.659 1.565 12.864 1.00 93.94 90 ALA A CA 1
ATOM 726 C C . ALA A 1 90 ? -8.828 1.503 14.381 1.00 93.94 90 ALA A C 1
ATOM 728 O O . ALA A 1 90 ? -8.936 0.418 14.950 1.00 93.94 90 ALA A O 1
ATOM 729 N N . GLU A 1 91 ? -8.832 2.673 15.010 1.00 87.75 91 GLU A N 1
ATOM 730 C CA . GLU A 1 91 ? -9.121 2.874 16.434 1.00 87.75 91 GLU A CA 1
ATOM 731 C C . GLU A 1 91 ? -10.588 3.321 16.614 1.00 87.75 91 GLU A C 1
ATOM 733 O O . GLU A 1 91 ? -11.245 3.698 15.629 1.00 87.75 91 GLU A O 1
ATOM 738 N N . PRO A 1 92 ? -11.135 3.304 17.846 1.00 77.12 92 PRO A N 1
ATOM 739 C CA . PRO A 1 92 ? -12.476 3.806 18.114 1.00 77.12 92 PRO A CA 1
ATOM 740 C C . PRO A 1 92 ? -12.473 5.291 17.739 1.00 77.12 92 PRO A C 1
ATOM 742 O O . PRO A 1 92 ? -11.523 5.987 18.089 1.00 77.12 92 PRO A O 1
ATOM 745 N N . ASN A 1 93 ? -13.492 5.747 16.999 1.00 82.19 93 ASN A N 1
ATOM 746 C CA . ASN A 1 93 ? -13.608 7.044 16.288 1.00 82.19 93 ASN A CA 1
ATOM 747 C C . ASN A 1 93 ? -13.408 6.987 14.758 1.00 82.19 93 ASN A C 1
ATOM 749 O O . ASN A 1 93 ? -13.217 8.030 14.133 1.00 82.19 93 ASN A O 1
ATOM 753 N N . ASN A 1 94 ? -13.484 5.806 14.129 1.00 72.25 94 ASN A N 1
ATOM 754 C CA . ASN A 1 94 ? -13.442 5.639 12.663 1.00 72.25 94 ASN A CA 1
ATOM 755 C C . ASN A 1 94 ? -12.184 6.213 11.980 1.00 72.25 94 ASN A C 1
ATOM 757 O O . ASN A 1 94 ? -12.190 6.513 10.783 1.00 72.25 94 ASN A O 1
ATOM 761 N N . GLN A 1 95 ? -11.080 6.352 12.713 1.00 86.88 95 GLN A N 1
ATOM 762 C CA . GLN A 1 95 ? -9.823 6.812 12.132 1.00 86.88 95 GLN A CA 1
ATOM 763 C C . GLN A 1 95 ? -9.094 5.632 11.496 1.00 86.88 95 GLN A C 1
ATOM 765 O O . GLN A 1 95 ? -8.377 4.898 12.170 1.00 86.88 95 GLN A O 1
ATOM 770 N N . ILE A 1 96 ? -9.295 5.449 10.190 1.00 93.38 96 ILE A N 1
ATOM 771 C CA . ILE A 1 96 ? -8.567 4.452 9.402 1.00 93.38 96 ILE A CA 1
ATOM 772 C C . ILE A 1 96 ? -7.174 4.996 9.089 1.00 93.38 96 ILE A C 1
ATOM 774 O O . ILE A 1 96 ? -7.020 6.067 8.502 1.00 93.38 96 ILE A O 1
ATOM 778 N N . LEU A 1 97 ? -6.164 4.222 9.458 1.00 96.56 97 LEU A N 1
ATOM 779 C CA . LEU A 1 97 ? -4.757 4.458 9.192 1.00 96.56 97 LEU A CA 1
ATOM 780 C C . LEU A 1 97 ? -4.262 3.396 8.222 1.00 96.56 97 LEU A C 1
ATOM 782 O O . LEU A 1 97 ? -4.567 2.220 8.405 1.00 96.56 97 LEU A O 1
ATOM 786 N N . PHE A 1 98 ? -3.447 3.790 7.251 1.00 97.44 98 PHE A N 1
ATOM 787 C CA . PHE A 1 98 ? -2.612 2.853 6.508 1.00 97.44 98 PHE A CA 1
ATOM 788 C C . PHE A 1 98 ? -1.168 3.001 6.977 1.00 97.44 98 PHE A C 1
ATOM 790 O O . PHE A 1 98 ? -0.638 4.113 7.040 1.00 97.44 98 PHE A O 1
ATOM 797 N N . ILE A 1 99 ? -0.544 1.890 7.352 1.00 96.62 99 ILE A N 1
ATOM 798 C CA . ILE A 1 99 ? 0.811 1.868 7.888 1.00 96.62 99 ILE A CA 1
ATOM 799 C C . ILE A 1 99 ? 1.666 0.963 7.010 1.00 96.62 99 ILE A C 1
ATOM 801 O O . ILE A 1 99 ? 1.344 -0.206 6.792 1.00 96.62 99 ILE A O 1
ATOM 805 N N . SER A 1 100 ? 2.779 1.517 6.538 1.00 94.56 100 SER A N 1
ATOM 806 C CA . SER A 1 100 ? 3.789 0.797 5.769 1.00 94.56 100 SER A CA 1
ATOM 807 C C . SER A 1 100 ? 5.120 0.816 6.513 1.00 94.56 100 SER A C 1
ATOM 809 O O . SER A 1 100 ? 5.692 1.885 6.740 1.00 94.56 100 SER A O 1
ATOM 811 N N . ASP A 1 101 ? 5.612 -0.368 6.861 1.00 93.44 101 ASP A N 1
ATOM 812 C CA . ASP A 1 101 ? 6.944 -0.601 7.411 1.00 93.44 101 ASP A CA 1
ATOM 813 C C . ASP A 1 101 ? 7.817 -1.238 6.322 1.00 93.44 101 ASP A C 1
ATOM 815 O O . ASP A 1 101 ? 7.760 -2.448 6.096 1.00 93.44 101 ASP A O 1
ATOM 819 N N . ILE A 1 102 ? 8.625 -0.430 5.639 1.00 90.44 102 ILE A N 1
ATOM 820 C CA . ILE A 1 102 ? 9.514 -0.884 4.565 1.00 90.44 102 ILE A CA 1
ATOM 821 C C . ILE A 1 102 ? 10.712 -1.632 5.162 1.00 90.44 102 ILE A C 1
ATOM 823 O O . ILE A 1 102 ? 11.333 -1.194 6.137 1.00 90.44 102 ILE A O 1
ATOM 827 N N . ARG A 1 103 ? 11.028 -2.797 4.592 1.00 83.06 103 ARG A N 1
ATOM 828 C CA . ARG A 1 103 ? 12.186 -3.615 4.969 1.00 83.06 103 ARG A CA 1
ATOM 829 C C . ARG A 1 103 ? 13.351 -3.285 4.028 1.00 83.06 103 ARG A C 1
ATOM 831 O O . ARG A 1 103 ? 13.138 -3.122 2.837 1.00 83.06 103 ARG A O 1
ATOM 838 N N . ASN A 1 104 ? 14.565 -3.237 4.582 1.00 67.12 104 ASN A N 1
ATOM 839 C CA . ASN A 1 104 ? 15.802 -2.692 3.990 1.00 67.12 104 ASN A CA 1
ATOM 840 C C . ASN A 1 104 ? 15.868 -1.154 3.881 1.00 67.12 104 ASN A C 1
ATOM 842 O O . ASN A 1 104 ? 14.872 -0.471 3.683 1.00 67.12 104 ASN A O 1
ATOM 846 N N . GLU A 1 105 ? 17.086 -0.631 4.076 1.00 62.28 105 GLU A N 1
ATOM 847 C CA . GLU A 1 105 ? 17.482 0.778 3.900 1.00 62.28 105 GLU A CA 1
ATOM 848 C C . GLU A 1 105 ? 16.634 1.815 4.659 1.00 62.28 105 GLU A C 1
ATOM 850 O O . GLU A 1 105 ? 16.267 2.860 4.126 1.00 62.28 105 GLU A O 1
ATOM 855 N N . GLY A 1 106 ? 16.387 1.584 5.955 1.00 55.44 106 GLY A N 1
ATOM 856 C CA . GLY A 1 106 ? 15.620 2.505 6.814 1.00 55.44 106 GLY A CA 1
ATOM 857 C C . GLY A 1 106 ? 16.170 3.935 6.942 1.00 55.44 106 GLY A C 1
ATOM 858 O O . GLY A 1 106 ? 15.521 4.768 7.567 1.00 55.44 106 GLY A O 1
ATOM 859 N N . ASN A 1 107 ? 17.322 4.218 6.326 1.00 64.69 107 ASN A N 1
ATOM 860 C CA . ASN A 1 107 ? 17.996 5.511 6.331 1.00 64.69 107 ASN A CA 1
ATOM 861 C C . ASN A 1 107 ? 17.957 6.231 4.970 1.00 64.69 107 ASN A C 1
ATOM 863 O O . ASN A 1 107 ? 18.626 7.251 4.821 1.00 64.69 107 ASN A O 1
ATOM 867 N N . LYS A 1 108 ? 17.218 5.723 3.975 1.00 80.56 108 LYS A N 1
ATOM 868 C CA . LYS A 1 108 ? 17.223 6.300 2.621 1.00 80.56 108 LYS A CA 1
ATOM 869 C C . LYS A 1 108 ? 16.015 7.172 2.310 1.00 80.56 108 LYS A C 1
ATOM 871 O O . LYS A 1 108 ? 16.175 8.215 1.687 1.00 80.56 108 LYS A O 1
ATOM 876 N N . TRP A 1 109 ? 14.828 6.759 2.745 1.00 88.19 109 TRP A N 1
ATOM 877 C CA . TRP A 1 109 ? 13.569 7.326 2.260 1.00 88.19 109 TRP A CA 1
ATOM 878 C C . TRP A 1 109 ? 13.122 8.530 3.088 1.00 88.19 109 TRP A C 1
ATOM 880 O O . TRP A 1 109 ? 12.882 8.406 4.289 1.00 88.19 109 TRP A O 1
ATOM 890 N N . GLN A 1 110 ? 13.001 9.688 2.444 1.00 90.50 110 GLN A N 1
ATOM 891 C CA . GLN A 1 110 ? 12.508 10.938 3.032 1.00 90.50 110 GLN A CA 1
ATOM 892 C C . GLN A 1 110 ? 11.102 11.298 2.550 1.00 90.50 11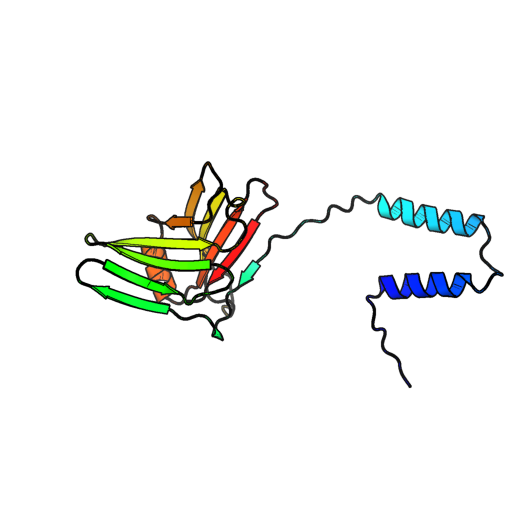0 GLN A C 1
ATOM 894 O O . GLN A 1 110 ? 10.413 12.067 3.214 1.00 90.50 110 GLN A O 1
ATOM 899 N N . GLY A 1 111 ? 10.658 10.736 1.431 1.00 91.12 111 GLY A N 1
ATOM 900 C CA . GLY A 1 111 ? 9.310 10.902 0.913 1.00 91.12 111 GLY A CA 1
ATOM 901 C C . GLY A 1 111 ? 8.651 9.558 0.651 1.00 91.12 111 GLY A C 1
ATOM 902 O O . GLY A 1 111 ? 9.313 8.558 0.360 1.00 91.12 111 GLY A O 1
ATOM 903 N N . VAL A 1 112 ? 7.330 9.534 0.768 1.00 93.81 112 VAL A N 1
ATOM 904 C CA . VAL A 1 112 ? 6.517 8.435 0.266 1.00 93.81 112 VAL A CA 1
ATOM 905 C C . VAL A 1 112 ? 5.192 8.959 -0.272 1.00 93.81 112 VAL A C 1
ATOM 907 O O . VAL A 1 112 ? 4.518 9.770 0.364 1.00 93.81 112 VAL A O 1
ATOM 910 N N . THR A 1 113 ? 4.789 8.451 -1.427 1.00 96.44 113 THR A N 1
ATOM 911 C CA . THR A 1 113 ? 3.495 8.730 -2.039 1.00 96.44 113 THR A CA 1
ATOM 912 C C . THR A 1 113 ? 2.673 7.447 -2.105 1.00 96.44 113 THR A C 1
ATOM 914 O O . THR A 1 113 ? 3.116 6.431 -2.638 1.00 96.44 113 THR A O 1
ATOM 917 N N . LEU A 1 114 ? 1.474 7.500 -1.529 1.00 97.75 114 LEU A N 1
ATOM 918 C CA . LEU A 1 114 ? 0.475 6.440 -1.509 1.00 97.75 114 LEU A CA 1
ATOM 919 C C . LEU A 1 114 ? -0.467 6.607 -2.696 1.00 97.75 114 LEU A C 1
ATOM 921 O O . LEU A 1 114 ? -1.115 7.645 -2.845 1.00 97.75 114 LEU A O 1
ATOM 925 N N . ILE A 1 115 ? -0.557 5.570 -3.518 1.00 97.81 115 ILE A N 1
ATOM 926 C CA . ILE A 1 115 ? -1.313 5.559 -4.766 1.00 97.81 115 ILE A CA 1
ATOM 927 C C . ILE A 1 115 ? -2.255 4.356 -4.754 1.00 97.81 115 ILE A C 1
ATOM 929 O O . ILE A 1 115 ? -1.841 3.243 -4.429 1.00 97.81 115 ILE A O 1
ATOM 933 N N . SER A 1 116 ? -3.513 4.573 -5.130 1.00 97.38 116 SER A N 1
ATOM 934 C CA . SER A 1 116 ? -4.390 3.500 -5.589 1.00 97.38 116 SER A CA 1
ATOM 935 C C . SER A 1 116 ? -4.161 3.308 -7.087 1.00 97.38 116 SER A C 1
ATOM 937 O O . SER A 1 116 ? -4.178 4.266 -7.866 1.00 97.38 116 SER A O 1
ATOM 939 N N . GLN A 1 117 ? -3.863 2.079 -7.489 1.00 96.19 117 GLN A N 1
ATOM 940 C CA . GLN A 1 117 ? -3.609 1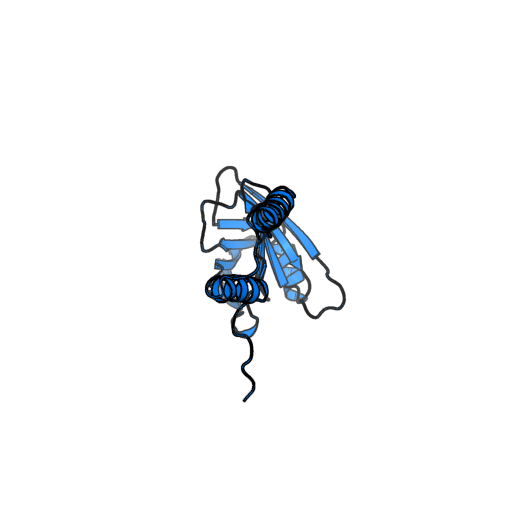.735 -8.881 1.00 96.19 117 GLN A CA 1
ATOM 941 C C . GLN A 1 117 ? -4.497 0.570 -9.272 1.00 96.19 117 GLN A C 1
ATOM 943 O O . GLN A 1 117 ? -4.684 -0.353 -8.494 1.00 96.19 117 GLN A O 1
ATOM 948 N N . ASN A 1 118 ? -5.024 0.578 -10.481 1.00 94.81 118 ASN A N 1
ATOM 949 C CA . ASN A 1 118 ? -5.742 -0.576 -10.987 1.00 94.81 118 ASN A CA 1
ATOM 950 C C . ASN A 1 118 ? -4.817 -1.786 -11.250 1.00 94.81 118 ASN A C 1
ATOM 952 O O . ASN A 1 118 ? -3.582 -1.692 -11.192 1.00 94.81 118 ASN A O 1
ATOM 956 N N . ALA A 1 119 ? -5.422 -2.951 -11.468 1.00 90.62 119 ALA A N 1
ATOM 957 C CA . ALA A 1 119 ? -4.681 -4.197 -11.582 1.00 90.62 119 ALA A CA 1
ATOM 958 C C . ALA A 1 119 ? -3.845 -4.227 -12.876 1.00 90.62 119 ALA A C 1
ATOM 960 O O . ALA A 1 119 ? -4.218 -3.615 -13.876 1.00 90.62 119 ALA A O 1
ATOM 961 N N . PRO A 1 120 ? -2.712 -4.952 -12.911 1.00 88.38 120 PRO A N 1
ATOM 962 C CA . PRO A 1 120 ? -1.793 -4.903 -14.051 1.00 88.38 120 PRO A CA 1
ATOM 963 C C . PRO A 1 120 ? -2.366 -5.479 -15.356 1.00 88.38 120 PRO A C 1
ATOM 965 O O . PRO A 1 120 ? -1.770 -5.271 -16.409 1.00 88.38 120 PRO A O 1
ATOM 968 N N . TRP A 1 121 ? -3.478 -6.217 -15.299 1.00 89.56 121 TRP A N 1
ATOM 969 C CA . TRP A 1 121 ? -4.168 -6.776 -16.468 1.00 89.56 121 TRP A CA 1
ATOM 970 C C . TRP A 1 121 ? -5.255 -5.860 -17.042 1.00 89.56 121 TRP A C 1
ATOM 972 O O . TRP A 1 121 ? -5.879 -6.212 -18.045 1.00 89.56 121 TRP A O 1
ATOM 982 N N . ASP A 1 122 ? -5.503 -4.705 -16.429 1.00 88.44 122 ASP A N 1
ATOM 983 C CA . ASP A 1 122 ? -6.411 -3.720 -17.001 1.00 88.44 122 ASP A CA 1
ATOM 984 C C . ASP A 1 122 ? -5.804 -3.068 -18.249 1.00 88.44 122 ASP A C 1
ATOM 986 O O . ASP A 1 122 ? -4.590 -2.913 -18.384 1.00 88.44 122 ASP A O 1
ATOM 990 N N . LYS A 1 123 ? -6.672 -2.676 -19.188 1.00 86.44 123 LYS A N 1
ATOM 991 C CA . LYS A 1 123 ? -6.260 -2.154 -20.503 1.00 86.44 123 LYS A CA 1
ATOM 992 C C . LYS A 1 123 ? -5.538 -0.809 -20.428 1.00 86.44 123 LYS A C 1
ATOM 994 O O . LYS A 1 123 ? -4.711 -0.514 -21.285 1.00 86.44 123 LYS A O 1
ATOM 999 N N . GLU A 1 124 ? -5.865 0.001 -19.428 1.00 90.81 124 GLU A N 1
ATOM 1000 C CA . GLU A 1 124 ? -5.309 1.336 -19.227 1.00 90.81 124 GLU A CA 1
ATOM 1001 C C . GLU A 1 124 ? -4.724 1.438 -17.824 1.00 90.81 124 GLU A C 1
ATOM 1003 O O . GLU A 1 124 ? -5.308 0.929 -16.872 1.00 90.81 124 GLU A O 1
ATOM 1008 N N . LEU A 1 125 ? -3.577 2.104 -17.680 1.00 90.56 125 LEU A N 1
ATOM 1009 C CA . LEU A 1 125 ? -2.981 2.348 -16.371 1.00 90.56 125 LEU A CA 1
ATOM 1010 C C . LEU A 1 125 ? -3.708 3.510 -15.688 1.00 90.56 125 LEU A C 1
ATOM 1012 O O . LEU A 1 125 ? -3.499 4.671 -16.039 1.00 90.56 125 LEU A O 1
ATOM 1016 N N . TYR A 1 126 ? -4.507 3.200 -14.671 1.00 93.69 126 TYR A N 1
ATOM 1017 C CA . TYR A 1 126 ? -5.155 4.193 -13.827 1.00 93.69 126 TYR A CA 1
ATOM 1018 C C . TYR A 1 126 ? -4.444 4.284 -12.476 1.00 93.69 126 TYR A C 1
ATOM 1020 O O . TYR A 1 126 ? -4.344 3.305 -11.735 1.00 93.69 126 TYR A O 1
ATOM 1028 N N . ARG A 1 127 ? -3.948 5.482 -12.150 1.00 95.62 127 ARG A N 1
ATOM 1029 C CA . ARG A 1 127 ? -3.259 5.795 -10.892 1.00 95.62 127 ARG A CA 1
ATOM 1030 C C . ARG A 1 127 ? -3.886 7.019 -10.256 1.00 95.62 127 ARG A C 1
ATOM 1032 O O . ARG A 1 127 ? -3.954 8.074 -10.883 1.00 95.62 127 ARG A O 1
ATOM 1039 N N . LYS A 1 128 ? -4.257 6.906 -8.988 1.00 96.81 128 LYS A N 1
ATOM 1040 C CA . LYS A 1 128 ? -4.756 8.023 -8.195 1.00 96.81 128 LYS A CA 1
ATOM 1041 C C . LYS A 1 128 ? -3.913 8.181 -6.938 1.00 96.81 128 LYS A C 1
ATOM 1043 O O . LYS A 1 128 ? -3.801 7.270 -6.123 1.00 96.81 128 LYS A O 1
ATOM 1048 N N . VAL A 1 129 ? -3.322 9.361 -6.778 1.00 97.75 129 VAL A N 1
ATOM 1049 C CA . VAL A 1 129 ? -2.593 9.722 -5.558 1.00 97.75 129 VAL A CA 1
ATOM 1050 C C . VAL A 1 129 ? -3.598 9.909 -4.426 1.00 97.75 129 VAL A C 1
ATOM 1052 O O . VAL A 1 129 ? -4.482 10.759 -4.500 1.00 97.75 129 VAL A O 1
ATOM 1055 N N . GLU A 1 130 ? -3.466 9.105 -3.376 1.00 97.38 130 GLU A N 1
ATOM 1056 C CA . GLU A 1 130 ? -4.322 9.171 -2.192 1.00 97.38 130 GLU A CA 1
ATOM 1057 C C . GLU A 1 130 ? -3.729 10.104 -1.131 1.00 97.38 130 GLU A C 1
ATOM 1059 O O . GLU A 1 130 ? -4.457 10.838 -0.459 1.00 97.38 130 GLU A O 1
ATOM 1064 N N . SER A 1 131 ? -2.403 10.085 -0.959 1.00 97.12 131 SER A N 1
ATOM 1065 C CA . SER A 1 131 ? -1.685 10.975 -0.041 1.00 97.12 131 SER A CA 1
ATOM 1066 C C . SER A 1 131 ? -0.175 10.910 -0.277 1.00 97.12 131 SER A C 1
ATOM 1068 O O . SER A 1 131 ? 0.336 9.877 -0.693 1.00 97.12 131 SER A O 1
ATOM 1070 N N . SER A 1 132 ? 0.545 11.975 0.070 1.00 96.12 132 SER A N 1
ATOM 1071 C CA . SER A 1 132 ? 2.010 11.990 0.127 1.00 96.12 132 SER A CA 1
ATOM 1072 C C . SER A 1 132 ? 2.477 12.450 1.504 1.00 96.12 132 SER A C 1
ATOM 1074 O O . SER A 1 132 ? 1.831 13.281 2.148 1.00 96.12 132 SER A O 1
ATOM 1076 N N . LEU A 1 133 ? 3.598 11.899 1.958 1.00 94.44 133 LEU A N 1
ATOM 1077 C CA . LEU A 1 133 ? 4.262 12.245 3.207 1.00 94.44 133 LEU A CA 1
ATOM 1078 C C . LEU A 1 133 ? 5.723 12.567 2.918 1.00 94.44 133 LEU A C 1
ATOM 1080 O O . LEU A 1 133 ? 6.395 11.819 2.214 1.00 94.44 133 LEU A O 1
ATOM 1084 N N . THR A 1 134 ? 6.225 13.628 3.538 1.00 92.25 134 THR A N 1
ATOM 1085 C CA . THR A 1 134 ? 7.647 13.975 3.531 1.00 92.25 134 THR A CA 1
ATOM 1086 C C . THR A 1 134 ? 8.113 14.106 4.972 1.00 92.25 134 THR A C 1
ATOM 1088 O O . THR A 1 134 ? 7.456 14.744 5.796 1.00 92.25 134 THR A O 1
ATOM 1091 N N . VAL A 1 135 ? 9.233 13.471 5.296 1.00 88.19 135 VAL A N 1
ATOM 1092 C CA . VAL A 1 135 ? 9.831 13.441 6.629 1.00 88.19 135 VAL A CA 1
ATOM 1093 C C . VAL A 1 135 ? 11.209 14.095 6.598 1.00 88.19 135 VAL A C 1
ATOM 1095 O O . VAL A 1 135 ? 11.978 13.941 5.655 1.00 88.19 135 VAL A O 1
ATOM 1098 N N . THR A 1 136 ? 11.540 14.836 7.655 1.00 85.75 136 THR A N 1
ATOM 1099 C CA . THR A 1 136 ? 12.815 15.569 7.759 1.00 85.75 136 THR A CA 1
ATOM 1100 C C . THR A 1 136 ? 14.017 14.644 7.927 1.00 85.75 136 THR A C 1
ATOM 1102 O O . THR A 1 136 ? 15.119 14.953 7.476 1.00 85.75 136 THR A O 1
ATOM 1105 N N . LYS A 1 137 ? 13.810 13.491 8.567 1.00 86.56 137 LYS A N 1
ATOM 1106 C CA . LYS A 1 137 ? 14.810 12.435 8.723 1.00 86.56 137 LYS A CA 1
ATOM 1107 C C . LYS A 1 137 ? 14.333 11.187 7.993 1.00 86.56 137 LYS A C 1
ATOM 1109 O O . LYS A 1 137 ? 13.143 10.884 8.093 1.00 86.56 137 LYS A O 1
ATOM 1114 N N . PRO A 1 138 ? 15.231 10.460 7.309 1.00 87.06 138 PRO A N 1
ATOM 1115 C CA . PRO A 1 138 ? 14.857 9.225 6.650 1.00 87.06 138 PRO A CA 1
ATOM 1116 C C . PRO A 1 138 ? 14.149 8.253 7.596 1.00 87.06 138 PRO A C 1
ATOM 1118 O O . PRO A 1 138 ? 14.535 8.116 8.760 1.00 87.06 138 PRO A O 1
ATOM 1121 N N . SER A 1 139 ? 13.101 7.604 7.098 1.00 88.25 139 SER A N 1
ATOM 1122 C CA . SER A 1 139 ? 12.276 6.681 7.872 1.00 88.25 139 SER A CA 1
ATOM 1123 C C . SER A 1 139 ? 11.984 5.416 7.077 1.00 88.25 139 SER A C 1
ATOM 1125 O O . SER A 1 139 ? 11.855 5.425 5.857 1.00 88.25 139 SER A O 1
ATOM 1127 N N . ARG A 1 140 ? 11.815 4.313 7.805 1.00 89.94 140 ARG A N 1
ATOM 1128 C CA . ARG A 1 140 ? 11.269 3.054 7.278 1.00 89.94 140 ARG A CA 1
ATOM 1129 C C . ARG A 1 140 ? 9.759 2.930 7.454 1.00 89.94 140 ARG A C 1
ATOM 1131 O O . ARG A 1 140 ? 9.139 2.083 6.822 1.00 89.94 140 ARG A O 1
ATOM 1138 N N . ARG A 1 141 ? 9.195 3.700 8.387 1.00 93.31 141 ARG A N 1
ATOM 1139 C CA . ARG A 1 141 ? 7.794 3.610 8.792 1.00 93.31 141 ARG A CA 1
ATOM 1140 C C . ARG A 1 141 ? 7.070 4.868 8.364 1.00 93.31 141 ARG A C 1
ATOM 1142 O O . ARG A 1 141 ? 7.456 5.968 8.765 1.00 93.31 141 ARG A O 1
ATOM 1149 N N . PHE A 1 142 ? 5.987 4.680 7.627 1.00 94.06 142 PHE A N 1
ATOM 1150 C CA . PHE A 1 142 ? 5.114 5.755 7.186 1.00 94.06 142 PHE A CA 1
ATOM 1151 C C . PHE A 1 142 ? 3.681 5.463 7.613 1.00 94.06 142 PHE A C 1
ATOM 1153 O O . PHE A 1 142 ? 3.221 4.322 7.561 1.00 94.06 142 PHE A O 1
ATOM 1160 N N . VAL A 1 143 ? 3.000 6.500 8.099 1.00 95.56 143 VAL A N 1
ATOM 1161 C CA . VAL A 1 143 ? 1.652 6.404 8.664 1.00 95.56 143 VAL A CA 1
ATOM 1162 C C . VAL A 1 143 ? 0.758 7.398 7.945 1.00 95.56 143 VAL A C 1
ATOM 1164 O O . VAL A 1 143 ? 0.833 8.605 8.174 1.00 95.56 143 VAL A O 1
ATOM 1167 N N . PHE A 1 144 ? -0.112 6.882 7.089 1.00 96.31 144 PHE A N 1
ATOM 1168 C CA . PHE A 1 144 ? -1.056 7.670 6.317 1.00 96.31 144 PHE A CA 1
ATOM 1169 C C . PHE A 1 144 ? -2.383 7.743 7.064 1.00 96.31 144 PHE A C 1
ATOM 1171 O O . PHE A 1 144 ? -3.105 6.753 7.175 1.00 96.31 144 PHE A O 1
ATOM 1178 N N . ARG A 1 145 ? -2.699 8.932 7.588 1.00 94.06 145 ARG A N 1
ATOM 1179 C CA . ARG A 1 145 ? -4.041 9.245 8.111 1.00 94.06 145 ARG A CA 1
ATOM 1180 C C . ARG A 1 145 ? -4.956 9.756 7.002 1.00 94.06 145 ARG A C 1
ATOM 1182 O O . ARG A 1 145 ? -6.099 9.337 6.870 1.00 94.06 145 ARG A O 1
ATOM 1189 N N . LYS A 1 146 ? -4.430 10.682 6.196 1.00 93.69 146 LYS A N 1
ATOM 1190 C CA . LYS A 1 146 ? -5.093 11.187 4.991 1.00 93.69 146 LYS A CA 1
ATOM 1191 C C . LYS A 1 146 ? -4.946 10.153 3.875 1.00 93.69 146 LYS A C 1
ATOM 1193 O O . LYS A 1 146 ? -3.960 9.423 3.839 1.00 93.69 146 LYS A O 1
ATOM 1198 N N . GLY A 1 147 ? -5.944 10.052 3.004 1.00 94.88 147 GLY A N 1
ATOM 1199 C CA . GLY A 1 147 ? -5.952 9.087 1.901 1.00 94.88 147 GLY A CA 1
ATOM 1200 C C . GLY A 1 147 ? -6.302 7.651 2.304 1.00 94.88 147 GLY A C 1
ATOM 1201 O O . GLY A 1 147 ? -6.964 6.975 1.530 1.00 94.88 147 GLY A O 1
ATOM 1202 N N . ALA A 1 148 ? -5.981 7.192 3.521 1.00 95.94 148 ALA A N 1
ATOM 1203 C CA . ALA A 1 148 ? -6.250 5.811 3.947 1.00 95.94 148 ALA A CA 1
ATOM 1204 C C . ALA A 1 148 ? -7.731 5.370 3.838 1.00 95.94 148 ALA A C 1
ATOM 1206 O O . ALA A 1 148 ? -7.968 4.275 3.326 1.00 95.94 148 ALA A O 1
ATOM 1207 N N . PRO A 1 149 ? -8.745 6.186 4.205 1.00 94.88 149 PRO A N 1
ATOM 1208 C CA . PRO A 1 149 ? -10.148 5.820 3.976 1.00 94.88 149 PRO A CA 1
ATOM 1209 C C . PRO A 1 149 ? -10.531 5.724 2.491 1.00 94.88 149 PRO A C 1
ATOM 1211 O O . PRO A 1 149 ? -11.353 4.893 2.114 1.00 94.88 149 PRO A O 1
ATOM 1214 N N . SER A 1 150 ? -9.957 6.584 1.646 1.00 95.88 150 SER A N 1
ATOM 1215 C CA . SER A 1 150 ? -10.201 6.589 0.197 1.00 95.88 150 SER A CA 1
ATOM 1216 C C . SER A 1 150 ? -9.517 5.393 -0.470 1.00 95.88 150 SER A C 1
ATOM 1218 O O . SER A 1 150 ? -10.157 4.678 -1.238 1.00 95.88 150 SER A O 1
ATOM 1220 N N . LEU A 1 151 ? -8.280 5.088 -0.067 1.00 97.00 151 LEU A N 1
ATOM 1221 C CA . LEU A 1 151 ? -7.570 3.878 -0.463 1.00 97.00 151 LEU A CA 1
ATOM 1222 C C . LEU A 1 151 ? -8.358 2.623 -0.080 1.00 97.00 151 LEU A C 1
ATOM 1224 O O . LEU A 1 151 ? -8.537 1.758 -0.923 1.00 97.00 151 LEU A O 1
ATOM 1228 N N . MET A 1 152 ? -8.889 2.541 1.145 1.00 95.12 152 MET A N 1
ATOM 1229 C CA . MET A 1 152 ? -9.705 1.399 1.583 1.00 95.12 152 MET A CA 1
ATOM 1230 C C . MET A 1 152 ? -10.910 1.153 0.653 1.00 95.12 152 MET A C 1
ATOM 1232 O O . MET A 1 152 ? -11.244 0.012 0.345 1.00 95.12 152 MET A O 1
ATOM 1236 N N . LYS A 1 153 ? -11.553 2.219 0.160 1.00 95.38 153 LYS A N 1
ATOM 1237 C CA . LYS A 1 153 ? -12.634 2.095 -0.832 1.00 95.38 153 LYS A CA 1
ATOM 1238 C C . LYS A 1 153 ? -12.114 1.638 -2.195 1.00 95.38 153 LYS A C 1
ATOM 1240 O O . LYS A 1 153 ? -12.763 0.824 -2.841 1.00 95.38 153 LYS A O 1
ATOM 1245 N N . ALA A 1 154 ? -10.959 2.144 -2.625 1.00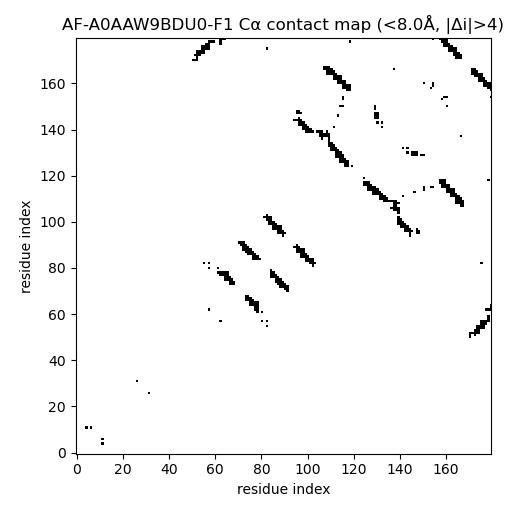 95.81 154 ALA A N 1
ATOM 1246 C CA . ALA A 1 154 ? -10.348 1.768 -3.896 1.00 95.81 154 ALA A CA 1
ATOM 1247 C C . ALA A 1 154 ? -9.932 0.287 -3.922 1.00 95.81 154 ALA A C 1
ATOM 1249 O O . ALA A 1 154 ? -10.220 -0.405 -4.898 1.00 95.81 154 ALA A O 1
ATOM 1250 N N . ILE A 1 155 ? -9.329 -0.221 -2.839 1.00 95.00 155 ILE A N 1
ATOM 1251 C CA . ILE A 1 155 ? -8.937 -1.635 -2.739 1.00 95.00 155 ILE A CA 1
ATOM 1252 C C . ILE A 1 155 ? -10.154 -2.561 -2.679 1.00 95.00 155 ILE A C 1
ATOM 1254 O O . ILE A 1 155 ? -10.144 -3.626 -3.284 1.00 95.00 155 ILE A O 1
ATOM 1258 N N . ALA A 1 156 ? -11.251 -2.127 -2.046 1.00 93.62 156 ALA A N 1
ATOM 1259 C CA . ALA A 1 156 ? -12.517 -2.860 -2.086 1.00 93.62 156 ALA A CA 1
ATOM 1260 C C . ALA A 1 156 ? -13.102 -2.944 -3.511 1.00 93.62 156 ALA A C 1
ATOM 1262 O O . ALA A 1 156 ? -13.855 -3.865 -3.813 1.00 93.62 156 ALA A O 1
ATOM 1263 N N . GLY A 1 157 ? -12.741 -2.001 -4.389 1.00 92.00 157 GLY A N 1
ATOM 1264 C CA . GLY A 1 157 ? -13.047 -2.021 -5.821 1.00 92.00 157 GLY A CA 1
ATOM 1265 C C . GLY A 1 157 ? -12.019 -2.763 -6.685 1.00 92.00 157 GLY A C 1
ATOM 1266 O O . GLY A 1 157 ? -12.110 -2.682 -7.905 1.00 92.00 157 GLY A O 1
ATOM 1267 N N . GLY A 1 158 ? -11.038 -3.449 -6.087 1.00 92.12 158 GLY A N 1
ATOM 1268 C CA . GLY A 1 158 ? -10.009 -4.216 -6.799 1.00 92.12 158 GLY A CA 1
ATOM 1269 C C . GLY A 1 158 ? -8.741 -3.434 -7.161 1.00 92.12 158 GLY A C 1
ATOM 1270 O O . GLY A 1 158 ? -7.906 -3.937 -7.913 1.00 92.12 158 GLY A O 1
ATOM 1271 N N . SER A 1 159 ? -8.572 -2.211 -6.646 1.00 95.44 159 SER A N 1
ATOM 1272 C CA . SER A 1 159 ? -7.334 -1.448 -6.858 1.00 95.44 159 SER A CA 1
ATOM 1273 C C . SER A 1 159 ? -6.198 -1.990 -5.997 1.00 95.44 159 SER A C 1
ATOM 1275 O O . SER A 1 159 ? -6.352 -2.149 -4.796 1.00 95.44 159 SER A O 1
ATOM 1277 N N . TRP A 1 160 ? -5.020 -2.159 -6.577 1.00 96.31 160 TRP A N 1
ATOM 1278 C CA . TRP A 1 160 ? -3.778 -2.426 -5.867 1.00 96.31 160 TRP A CA 1
ATOM 1279 C C . TRP A 1 160 ? -3.278 -1.186 -5.115 1.00 96.31 160 TRP A C 1
ATOM 1281 O O . TRP A 1 160 ? -3.594 -0.038 -5.451 1.00 96.31 160 TRP A O 1
ATOM 1291 N N . ILE A 1 161 ? -2.443 -1.423 -4.104 1.00 97.25 161 ILE A N 1
ATOM 1292 C CA . ILE A 1 161 ? -1.751 -0.368 -3.359 1.00 97.25 161 ILE A CA 1
ATOM 1293 C C . ILE A 1 161 ? -0.363 -0.180 -3.963 1.00 97.25 161 ILE A C 1
ATOM 1295 O O . ILE A 1 161 ? 0.418 -1.126 -4.045 1.00 97.25 161 ILE A O 1
ATOM 1299 N N . THR A 1 162 ? -0.024 1.054 -4.314 1.00 96.62 162 THR A N 1
ATOM 1300 C CA . THR A 1 162 ? 1.304 1.425 -4.798 1.00 96.62 162 THR A CA 1
ATOM 1301 C C . THR A 1 162 ? 1.934 2.443 -3.851 1.00 96.62 162 THR A C 1
ATOM 1303 O O . THR A 1 162 ? 1.328 3.458 -3.509 1.00 96.62 162 THR A O 1
ATOM 1306 N N . LEU A 1 163 ? 3.171 2.180 -3.439 1.00 95.12 163 LEU A N 1
ATOM 1307 C CA . LEU A 1 163 ? 4.007 3.089 -2.662 1.0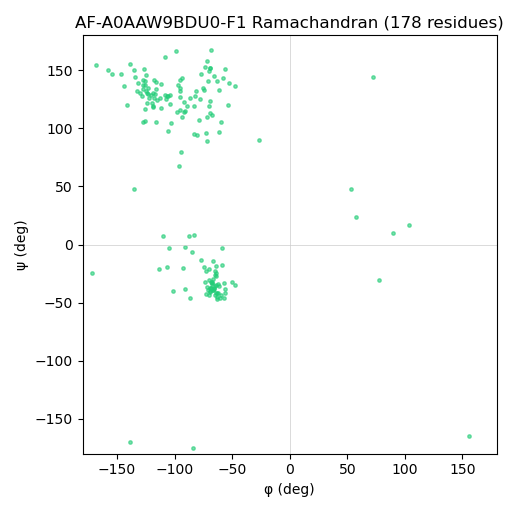0 95.12 163 LEU A CA 1
ATOM 1308 C C . LEU A 1 163 ? 5.173 3.553 -3.522 1.00 95.12 163 LEU A C 1
ATOM 1310 O O . LEU A 1 163 ? 6.002 2.739 -3.916 1.00 95.12 163 LEU A O 1
ATOM 1314 N N . VAL A 1 164 ? 5.258 4.852 -3.781 1.00 94.06 164 VAL A N 1
ATOM 1315 C CA . VAL A 1 164 ? 6.429 5.468 -4.413 1.00 94.06 164 VAL A CA 1
ATOM 1316 C C . VAL A 1 164 ? 7.291 6.054 -3.306 1.00 94.06 164 VAL A C 1
ATOM 1318 O O . VAL A 1 164 ? 6.851 6.948 -2.594 1.00 94.06 164 VAL A O 1
ATOM 1321 N N . LEU A 1 165 ? 8.483 5.505 -3.123 1.00 91.62 165 LEU A N 1
ATOM 1322 C CA . LEU A 1 165 ? 9.470 5.900 -2.127 1.00 91.62 165 LEU A CA 1
ATOM 1323 C C . LEU A 1 165 ? 10.463 6.868 -2.762 1.00 91.62 165 LEU A C 1
ATOM 1325 O O . LEU A 1 165 ? 11.006 6.592 -3.831 1.00 91.62 165 LEU A O 1
ATOM 1329 N N . GLU A 1 166 ? 10.720 7.972 -2.074 1.00 90.00 166 GLU A N 1
ATOM 1330 C CA . GLU A 1 166 ? 11.608 9.039 -2.525 1.00 90.00 166 GLU A CA 1
ATOM 1331 C C . GLU A 1 166 ? 12.748 9.197 -1.518 1.00 90.00 166 GLU A C 1
ATOM 1333 O O . GLU A 1 166 ? 12.533 9.388 -0.314 1.00 90.00 166 GLU A O 1
ATOM 1338 N N . GLY A 1 167 ? 13.981 9.046 -1.993 1.00 85.62 167 GLY A N 1
ATOM 1339 C CA . GLY A 1 167 ? 15.180 9.310 -1.212 1.00 85.62 167 GLY A CA 1
ATOM 1340 C C . GLY A 1 167 ? 15.578 10.784 -1.229 1.00 85.62 167 GLY A C 1
ATOM 1341 O O . GLY A 1 167 ? 14.887 11.631 -1.784 1.00 85.62 167 GLY A O 1
ATOM 1342 N N . LYS A 1 168 ? 16.726 11.089 -0.618 1.00 75.31 168 LYS A N 1
ATOM 1343 C CA . LYS A 1 168 ? 17.295 12.447 -0.623 1.00 75.31 168 LYS A CA 1
ATOM 1344 C C . LYS A 1 168 ? 17.680 12.924 -2.029 1.00 75.31 168 LYS A C 1
ATOM 1346 O O . LYS A 1 168 ? 17.547 14.105 -2.336 1.00 75.31 168 LYS A O 1
ATOM 1351 N N . ASP A 1 169 ? 18.147 12.004 -2.865 1.00 69.62 169 ASP A N 1
ATOM 1352 C CA . ASP A 1 169 ? 18.481 12.274 -4.258 1.00 69.62 169 ASP A CA 1
ATOM 1353 C C . ASP A 1 169 ? 17.302 11.863 -5.147 1.00 69.62 169 ASP A C 1
ATOM 1355 O O . ASP A 1 169 ? 16.737 10.785 -4.965 1.00 69.62 169 ASP A O 1
ATOM 1359 N N . ALA A 1 170 ? 16.955 12.680 -6.148 1.00 61.34 170 ALA A N 1
ATOM 1360 C CA . ALA A 1 170 ? 15.870 12.384 -7.097 1.00 61.34 170 ALA A CA 1
ATOM 1361 C C . ALA A 1 170 ? 16.081 11.069 -7.881 1.00 61.34 170 ALA A C 1
ATOM 1363 O O . ALA A 1 170 ? 15.146 10.512 -8.449 1.00 61.34 170 ALA A O 1
ATOM 1364 N N . SER A 1 171 ? 17.315 10.561 -7.898 1.00 61.03 171 SER A N 1
ATOM 1365 C CA . SER A 1 171 ? 17.717 9.274 -8.468 1.00 61.03 171 SER A CA 1
ATOM 1366 C C . SER A 1 171 ? 17.367 8.064 -7.588 1.00 61.03 171 SER A C 1
ATOM 1368 O O . SER A 1 171 ? 17.403 6.932 -8.064 1.00 61.03 171 SER A O 1
ATOM 1370 N N . ALA A 1 172 ? 17.007 8.273 -6.320 1.00 63.75 172 ALA A N 1
ATOM 1371 C CA . ALA A 1 172 ? 16.533 7.245 -5.402 1.00 63.75 172 ALA A CA 1
ATOM 1372 C C . ALA A 1 172 ? 14.999 7.223 -5.394 1.00 63.75 172 ALA A C 1
ATOM 1374 O O . ALA A 1 172 ? 14.374 7.576 -4.397 1.00 63.75 172 ALA A O 1
ATOM 1375 N N . LEU A 1 173 ? 14.397 6.824 -6.513 1.00 71.88 173 LEU A N 1
ATOM 1376 C CA . LEU A 1 173 ? 12.968 6.530 -6.582 1.00 71.88 173 LEU A CA 1
ATOM 1377 C C . LEU A 1 173 ? 12.783 5.015 -6.612 1.00 71.88 173 LEU A C 1
ATOM 1379 O O . LEU A 1 173 ? 13.411 4.336 -7.415 1.00 71.88 173 LEU A O 1
ATOM 1383 N N . SER A 1 174 ? 11.935 4.474 -5.747 1.00 87.12 174 SER A N 1
ATOM 1384 C CA . SER A 1 174 ? 11.579 3.052 -5.767 1.00 87.12 174 SER A CA 1
ATOM 1385 C C . SER A 1 174 ? 10.077 2.899 -5.630 1.00 87.12 174 SER A C 1
ATOM 1387 O O . SER A 1 174 ? 9.434 3.660 -4.920 1.00 87.12 174 SER A O 1
ATOM 1389 N N . GLU A 1 175 ? 9.503 1.912 -6.300 1.00 91.69 175 GLU A N 1
ATOM 1390 C CA . GLU A 1 175 ? 8.067 1.655 -6.265 1.00 91.69 175 GLU A CA 1
ATOM 1391 C C . GLU A 1 175 ? 7.808 0.284 -5.636 1.00 91.69 175 GLU A C 1
ATOM 1393 O O . GLU A 1 175 ? 8.462 -0.691 -5.992 1.00 91.69 175 GLU A O 1
ATOM 1398 N N . VAL A 1 176 ? 6.848 0.193 -4.715 1.00 92.88 176 VAL A N 1
ATOM 1399 C CA . VAL A 1 176 ? 6.363 -1.074 -4.155 1.00 92.88 176 VAL A CA 1
ATOM 1400 C C . VAL A 1 176 ? 4.886 -1.227 -4.488 1.00 92.88 176 VAL A C 1
ATOM 1402 O O . VAL A 1 176 ? 4.072 -0.413 -4.059 1.00 92.88 176 VAL A O 1
ATOM 1405 N N . ARG A 1 177 ? 4.534 -2.274 -5.236 1.00 94.88 177 ARG A N 1
ATOM 1406 C CA . ARG A 1 177 ? 3.155 -2.602 -5.622 1.00 94.88 177 ARG A CA 1
ATOM 1407 C C . ARG A 1 177 ? 2.665 -3.807 -4.835 1.00 94.88 177 ARG A C 1
ATOM 1409 O O . ARG A 1 177 ? 3.334 -4.840 -4.809 1.00 94.88 177 ARG A O 1
ATOM 1416 N N . ILE A 1 178 ? 1.507 -3.671 -4.203 1.00 95.56 178 ILE A N 1
ATOM 1417 C CA . ILE A 1 178 ? 0.938 -4.641 -3.272 1.00 95.56 178 ILE A CA 1
ATOM 1418 C C . ILE A 1 178 ? -0.473 -4.990 -3.756 1.00 95.56 178 ILE A C 1
ATOM 1420 O O . ILE A 1 178 ? -1.339 -4.109 -3.776 1.00 95.56 178 ILE A O 1
ATOM 1424 N N . PRO A 1 179 ? -0.723 -6.251 -4.132 1.00 94.62 179 PRO A N 1
ATOM 1425 C CA . PRO A 1 179 ? -2.059 -6.690 -4.484 1.00 94.62 179 PRO A CA 1
ATOM 1426 C C . PRO A 1 179 ? -3.001 -6.736 -3.283 1.00 94.62 179 PRO A C 1
ATOM 1428 O O . PRO A 1 179 ? -2.572 -6.964 -2.146 1.00 94.62 179 PRO A O 1
ATOM 1431 N N . THR A 1 180 ? -4.290 -6.560 -3.551 1.00 90.00 180 THR A N 1
ATOM 1432 C CA . THR A 1 180 ? -5.367 -6.485 -2.551 1.00 90.00 180 THR A CA 1
ATOM 1433 C C . THR A 1 180 ? -6.447 -7.507 -2.791 1.00 90.00 180 THR A C 1
ATOM 1435 O O . THR A 1 180 ? -6.812 -7.664 -3.977 1.00 90.00 180 THR A O 1
#

Solvent-accessible surface area (backbone atoms only — not comparable to full-atom values): 10193 Å² total; per-residue (Å²): 138,88,82,79,81,91,51,65,72,71,57,52,52,53,54,50,54,60,59,48,63,76,58,79,84,85,75,56,74,69,58,53,51,51,53,52,49,53,54,53,56,57,66,65,55,78,79,71,78,77,67,74,52,54,75,47,70,57,57,68,93,71,52,47,77,47,81,52,70,61,99,61,38,38,35,42,35,45,45,89,48,86,64,27,44,43,32,38,42,28,43,78,84,80,52,40,28,32,38,40,39,48,47,77,68,46,74,46,30,26,31,40,36,39,28,38,23,56,50,92,86,51,96,64,95,48,76,43,81,46,37,73,49,75,47,98,58,47,42,31,67,48,77,34,60,62,31,26,61,59,42,54,54,40,33,75,72,55,19,21,44,33,38,40,35,29,30,88,48,90,67,43,36,36,35,42,38,39,68,102

Foldseek 3Di:
DDDDDPDDPVVVVVVVVVVCVVDPDDDDPVNVVVVVVVVVVVVPPPPPPLLDAAEAEDDPVQWDWDWDDDPAKIKIWIGDDQQFTWIWMDGPPRQIKTKTQGPPDQQFFQKKWKWFWADPPDPDTDIDTQDMDGHPTRGRMDIDRTSRVVSVVSVVVFTWIKMWTDGPDNSHTYIYTHGD

Secondary structure (DSSP, 8-state):
------S-HHHHHHHHHHHHTTSTTS--HHHHHHHHHHHHHHHTS------PPPEEE--GGG--EEEEE-SS-EEEEE--BTTEEEEEEEETTTEEEEEEEE-S-TTTEEEEEEEEE--TTSSS--EEEEEEEE-SS--SEEEESSSHHHHHHHHHTTPEEEEEEEESSTT-EEEEEE--